Protein AF-A0A6B2LE07-F1 (afdb_monomer)

Sequence (263 aa):
MICSLCSNVLKEPMQTVECGHNFCKECLFPTNSNRPTACPVDLTPFDESKVFPDKRMERQKLNKVVKCPNSPNCTHNGVLSALSEHFKFCLWEVVACPYGCGERFLRREERHIGEGCAKRRVVCQYCSGVFLSAELDGHLKGCPSAPVECPNAGCEHIVRRQDLSHHIKEECAEEVLDCPLARSGCEGSCARGLLSKHFEEKSVFHGKMVQQVLTDLKSQLEELSERMQQQQDGHSKLLSDVQKDCEKKIEDLVSTHSKQLND

Structure (mmCIF, N/CA/C/O backbone):
data_AF-A0A6B2LE07-F1
#
_entry.id   AF-A0A6B2LE07-F1
#
loop_
_atom_site.group_PDB
_atom_site.id
_atom_site.type_symbol
_atom_site.label_atom_id
_atom_site.label_alt_id
_atom_site.label_comp_id
_atom_site.label_asym_id
_atom_site.label_entity_id
_atom_site.label_seq_id
_atom_site.pdbx_PDB_ins_code
_atom_site.Cartn_x
_atom_site.Cartn_y
_atom_site.Cartn_z
_atom_site.occupancy
_atom_site.B_iso_or_equiv
_atom_site.auth_seq_id
_atom_site.auth_comp_id
_atom_site.auth_asym_id
_atom_site.auth_atom_id
_atom_site.pdbx_PDB_model_num
ATOM 1 N N . MET A 1 1 ? 37.939 -7.417 -55.891 1.00 68.50 1 MET A N 1
ATOM 2 C CA . MET A 1 1 ? 37.530 -8.539 -55.010 1.00 68.50 1 MET A CA 1
ATOM 3 C C . MET A 1 1 ? 36.171 -9.077 -55.448 1.00 68.50 1 MET A C 1
ATOM 5 O O . MET A 1 1 ? 35.199 -9.000 -54.702 1.00 68.50 1 MET A O 1
ATOM 9 N N . ILE A 1 2 ? 36.109 -9.577 -56.678 1.00 82.44 2 ILE A N 1
ATOM 10 C CA . ILE A 1 2 ? 34.925 -10.186 -57.288 1.00 82.44 2 ILE A CA 1
ATOM 11 C C . ILE A 1 2 ? 35.372 -11.565 -57.776 1.00 82.44 2 ILE A C 1
ATOM 13 O O . ILE A 1 2 ? 36.525 -11.709 -58.179 1.00 82.44 2 ILE A O 1
ATOM 17 N N . CYS A 1 3 ? 34.509 -12.569 -57.667 1.00 86.88 3 CYS A N 1
ATOM 18 C CA . CYS A 1 3 ? 34.781 -13.911 -58.160 1.00 86.88 3 CYS A CA 1
ATOM 19 C C . CYS A 1 3 ? 34.749 -13.942 -59.687 1.00 86.88 3 CYS A C 1
ATOM 21 O O . CYS A 1 3 ? 33.740 -13.561 -60.274 1.00 86.88 3 CYS A O 1
ATOM 23 N N . SER A 1 4 ? 35.795 -14.480 -60.316 1.00 88.56 4 SER A N 1
ATOM 24 C CA . SER A 1 4 ? 35.866 -14.611 -61.779 1.00 88.56 4 SER A CA 1
ATOM 25 C C . SER A 1 4 ? 34.899 -15.650 -62.374 1.00 88.56 4 SER A C 1
ATOM 27 O O . SER A 1 4 ? 34.829 -15.772 -63.589 1.00 88.56 4 SER A O 1
ATOM 29 N N . LEU A 1 5 ? 34.157 -16.392 -61.538 1.00 88.12 5 LEU A N 1
ATOM 30 C CA . LEU A 1 5 ? 33.111 -17.335 -61.959 1.00 88.12 5 LEU A CA 1
ATOM 31 C C . LEU A 1 5 ? 31.701 -16.778 -61.747 1.00 88.12 5 LEU A C 1
ATOM 33 O O . LEU A 1 5 ? 30.919 -16.697 -62.684 1.00 88.12 5 LEU A O 1
ATOM 37 N N . CYS A 1 6 ? 31.352 -16.416 -60.507 1.00 88.94 6 CYS A N 1
ATOM 38 C CA . CYS A 1 6 ? 29.982 -16.014 -60.172 1.00 88.94 6 CYS A CA 1
ATOM 39 C C . CYS A 1 6 ? 29.755 -14.500 -60.186 1.00 88.94 6 CYS A C 1
ATOM 41 O O . CYS A 1 6 ? 28.648 -14.052 -59.900 1.00 88.94 6 CYS A O 1
ATOM 43 N N . SER A 1 7 ? 30.800 -13.708 -60.443 1.00 85.75 7 SER A N 1
ATOM 44 C CA . SER A 1 7 ? 30.755 -12.240 -60.482 1.00 85.75 7 SER A CA 1
ATOM 45 C C . SER A 1 7 ? 30.248 -11.561 -59.196 1.00 85.75 7 SER A C 1
ATOM 47 O O . SER A 1 7 ? 30.016 -10.354 -59.178 1.00 85.75 7 SER A O 1
ATOM 49 N N . ASN A 1 8 ? 30.147 -12.300 -58.084 1.00 84.50 8 ASN A N 1
ATOM 50 C CA . ASN A 1 8 ? 29.794 -11.782 -56.759 1.00 84.50 8 ASN A CA 1
ATOM 51 C C . ASN A 1 8 ? 31.039 -11.431 -55.927 1.00 84.50 8 ASN A C 1
ATOM 53 O O . ASN A 1 8 ? 32.161 -11.842 -56.235 1.00 84.50 8 ASN A O 1
ATOM 57 N N . VAL A 1 9 ? 30.849 -10.700 -54.820 1.00 81.94 9 VAL A N 1
ATOM 58 C CA . VAL A 1 9 ? 31.911 -10.464 -53.824 1.00 81.94 9 VAL A CA 1
ATOM 59 C C . VAL A 1 9 ? 32.408 -11.803 -53.271 1.00 81.94 9 VAL A C 1
ATOM 61 O O . VAL A 1 9 ? 31.613 -12.624 -52.817 1.00 81.94 9 VAL A O 1
ATOM 64 N N . LEU A 1 10 ? 33.731 -11.991 -53.266 1.00 82.94 10 LEU A N 1
ATOM 65 C CA . LEU A 1 10 ? 34.376 -13.234 -52.835 1.00 82.94 10 LEU A CA 1
ATOM 66 C C . LEU A 1 10 ? 33.953 -13.647 -51.405 1.00 82.94 10 LEU A C 1
ATOM 68 O O . LEU A 1 10 ? 34.090 -12.879 -50.436 1.00 82.94 10 LEU A O 1
ATOM 72 N N . LYS A 1 11 ? 33.459 -14.883 -51.277 1.00 81.81 11 LYS A N 1
ATOM 73 C CA . LYS A 1 11 ? 33.251 -15.610 -50.014 1.00 81.81 11 LYS A CA 1
ATOM 74 C C . LYS A 1 11 ? 34.347 -16.667 -49.904 1.00 81.81 11 LYS A C 1
ATOM 76 O O . LYS A 1 11 ? 34.475 -17.460 -50.830 1.00 81.81 11 LYS A O 1
ATOM 81 N N . GLU A 1 12 ? 35.134 -16.625 -48.826 1.00 81.56 12 GLU A N 1
ATOM 82 C CA . GLU A 1 12 ? 36.351 -17.445 -48.665 1.00 81.56 12 GLU A CA 1
ATOM 83 C C . GLU A 1 12 ? 37.222 -17.402 -49.943 1.00 81.56 12 GLU A C 1
ATOM 85 O O . GLU A 1 12 ? 37.206 -18.349 -50.730 1.00 81.56 12 GLU A O 1
ATOM 90 N N . PRO A 1 13 ? 37.887 -16.263 -50.230 1.00 85.31 13 PRO A N 1
ATOM 91 C CA . PRO A 1 13 ? 38.615 -16.074 -51.484 1.00 85.31 13 PRO A CA 1
ATOM 92 C C . PRO A 1 13 ? 39.718 -17.127 -51.640 1.00 85.31 13 PRO A C 1
ATOM 94 O O . PRO A 1 13 ? 40.559 -17.267 -50.759 1.00 85.31 13 PRO A O 1
ATOM 97 N N . MET A 1 14 ? 39.731 -17.828 -52.769 1.00 86.31 14 MET A N 1
ATOM 98 C CA . MET A 1 14 ? 40.785 -18.753 -53.183 1.00 86.31 14 MET A CA 1
ATOM 99 C C . MET A 1 14 ? 41.547 -18.128 -54.350 1.00 86.31 14 MET A C 1
ATOM 101 O O . MET A 1 14 ? 40.913 -17.618 -55.279 1.00 86.31 14 MET A O 1
ATOM 105 N N . GLN A 1 15 ? 42.878 -18.191 -54.316 1.00 85.50 15 GLN A N 1
ATOM 106 C CA . GLN A 1 15 ? 43.734 -17.711 -55.400 1.00 85.50 15 GLN A CA 1
ATOM 107 C C . GLN A 1 15 ? 44.535 -18.871 -55.996 1.00 85.50 15 GLN A C 1
ATOM 109 O O . GLN A 1 15 ? 45.190 -19.625 -55.278 1.00 85.50 15 GLN A O 1
ATOM 114 N N . THR A 1 16 ? 44.504 -19.006 -57.320 1.00 84.12 16 THR A N 1
ATOM 115 C CA . THR A 1 16 ? 45.395 -19.919 -58.050 1.00 84.12 16 THR A CA 1
ATOM 116 C C . THR A 1 16 ? 46.798 -19.312 -58.127 1.00 84.12 16 THR A C 1
ATOM 118 O O . THR A 1 16 ? 46.934 -18.180 -58.587 1.00 84.12 16 THR A O 1
ATOM 121 N N . VAL A 1 17 ? 47.836 -20.041 -57.708 1.00 79.94 17 VAL A N 1
ATOM 122 C CA . VAL A 1 17 ? 49.212 -19.507 -57.591 1.00 79.94 17 VAL A CA 1
ATOM 123 C C . VAL A 1 17 ? 49.813 -19.112 -58.942 1.00 79.94 17 VAL A C 1
ATOM 125 O O . VAL A 1 17 ? 50.418 -18.051 -59.045 1.00 79.94 17 VAL A O 1
ATOM 128 N N . GLU A 1 18 ? 49.608 -19.935 -59.973 1.00 81.94 18 GLU A N 1
ATOM 129 C CA . GLU A 1 18 ? 50.259 -19.761 -61.280 1.00 81.94 18 GLU A CA 1
ATOM 130 C C . GLU A 1 18 ? 49.663 -18.605 -62.100 1.00 81.94 18 GLU A C 1
ATOM 132 O O . GLU A 1 18 ? 50.400 -17.803 -62.665 1.00 81.94 18 GLU A O 1
ATOM 137 N N . CYS A 1 19 ? 48.330 -18.476 -62.147 1.00 85.75 19 CYS A N 1
ATOM 138 C CA . CYS A 1 19 ? 47.657 -17.450 -62.959 1.00 85.75 19 CYS A CA 1
ATOM 139 C C . CYS A 1 19 ? 46.991 -16.317 -62.156 1.00 85.75 19 CYS A C 1
ATOM 141 O O . CYS A 1 19 ? 46.494 -15.352 -62.731 1.00 85.75 19 CYS A O 1
ATOM 143 N N . GLY A 1 20 ? 46.976 -16.390 -60.822 1.00 82.25 20 GLY A N 1
ATOM 144 C CA . GLY A 1 20 ? 46.541 -15.293 -59.947 1.00 82.25 20 GLY A CA 1
ATOM 145 C C . GLY A 1 20 ? 45.036 -14.970 -59.931 1.00 82.25 20 GLY A C 1
ATOM 146 O O . GLY A 1 20 ? 44.639 -14.021 -59.242 1.00 82.25 20 GLY A O 1
ATOM 147 N N . HIS A 1 21 ? 44.195 -15.733 -60.640 1.00 87.75 21 HIS A N 1
ATOM 148 C CA . HIS A 1 21 ? 42.738 -15.571 -60.660 1.00 87.75 21 HIS A CA 1
ATOM 149 C C . HIS A 1 21 ? 42.083 -15.909 -59.308 1.00 87.75 21 HIS A C 1
ATOM 151 O O . HIS A 1 21 ? 42.563 -16.760 -58.559 1.00 87.75 21 HIS A O 1
ATOM 157 N N . ASN A 1 22 ? 40.976 -15.220 -58.989 1.00 86.44 22 ASN A N 1
ATOM 158 C CA . ASN A 1 22 ? 40.332 -15.273 -57.672 1.00 86.44 22 ASN A CA 1
ATOM 159 C C . ASN A 1 22 ? 38.906 -15.819 -57.748 1.00 86.44 22 ASN A C 1
ATOM 161 O O . ASN A 1 22 ? 38.064 -15.321 -58.503 1.00 86.44 22 ASN A O 1
ATOM 165 N N . PHE A 1 23 ? 38.603 -16.785 -56.887 1.00 88.44 23 PHE A N 1
ATOM 166 C CA . PHE A 1 23 ? 37.318 -17.476 -56.859 1.00 88.44 23 PHE A CA 1
ATOM 167 C C . PHE A 1 23 ? 36.766 -17.571 -55.437 1.00 88.44 23 PHE A C 1
ATOM 169 O O . PHE A 1 23 ? 37.520 -17.528 -54.469 1.00 88.44 23 PHE A O 1
ATOM 176 N N . CYS A 1 24 ? 35.446 -17.696 -55.279 1.00 88.75 24 CYS A N 1
ATOM 177 C CA . CYS A 1 24 ? 34.904 -18.163 -54.003 1.00 88.75 24 CYS A CA 1
ATOM 178 C C . CYS A 1 24 ? 35.298 -19.631 -53.816 1.00 88.75 24 CYS A C 1
ATOM 180 O O . CYS A 1 24 ? 35.291 -20.383 -54.793 1.00 88.75 24 CYS A O 1
ATOM 182 N N . LYS A 1 25 ? 35.553 -20.061 -52.580 1.00 88.00 25 LYS A N 1
ATOM 183 C CA . LYS A 1 25 ? 35.826 -21.471 -52.268 1.00 88.00 25 LYS A CA 1
ATOM 184 C C . LYS A 1 25 ? 34.777 -22.418 -52.844 1.00 88.00 25 LYS A C 1
ATOM 186 O O . LYS A 1 25 ? 35.142 -23.370 -53.516 1.00 88.00 25 LYS A O 1
ATOM 191 N N . GLU A 1 26 ? 33.494 -22.106 -52.681 1.00 88.31 26 GLU A N 1
ATOM 192 C CA . GLU A 1 26 ? 32.397 -22.915 -53.238 1.00 88.31 26 GLU A CA 1
ATOM 193 C C . GLU A 1 26 ? 32.310 -22.867 -54.771 1.00 88.31 26 GLU A C 1
ATOM 195 O O . GLU A 1 26 ? 31.780 -23.789 -55.381 1.00 88.31 26 GLU A O 1
ATOM 200 N N . CYS A 1 27 ? 32.827 -21.813 -55.412 1.00 87.25 27 CYS A N 1
ATOM 201 C CA . CYS A 1 27 ? 32.848 -21.723 -56.873 1.00 87.25 27 CYS A CA 1
ATOM 202 C C . CYS A 1 27 ? 33.989 -22.543 -57.482 1.00 87.25 27 CYS A C 1
ATOM 204 O O . CYS A 1 27 ? 33.821 -23.082 -58.569 1.00 87.25 27 CYS A O 1
ATOM 206 N N . LEU A 1 28 ? 35.141 -22.622 -56.807 1.00 87.19 28 LEU A N 1
ATOM 207 C CA . LEU A 1 28 ? 36.293 -23.389 -57.286 1.00 87.19 28 LEU A CA 1
ATOM 208 C C . LEU A 1 28 ? 36.257 -24.852 -56.820 1.00 87.19 28 LEU A C 1
ATOM 210 O O . LEU A 1 28 ? 36.671 -25.734 -57.559 1.00 87.19 28 LEU A O 1
ATOM 214 N N . PHE A 1 29 ? 35.720 -25.110 -55.626 1.00 86.69 29 PHE A N 1
ATOM 215 C CA . PHE A 1 29 ? 35.628 -26.431 -55.003 1.00 86.69 29 PHE A CA 1
ATOM 216 C C . PHE A 1 29 ? 34.192 -26.725 -54.533 1.00 86.69 29 PHE A C 1
ATOM 218 O O . PHE A 1 29 ? 33.929 -26.788 -53.327 1.00 86.69 29 PHE A O 1
ATOM 225 N N . PRO A 1 30 ? 33.236 -26.888 -55.466 1.00 82.50 30 PRO A N 1
ATOM 226 C CA . PRO A 1 30 ? 31.867 -27.260 -55.125 1.00 82.50 30 PRO A CA 1
ATOM 227 C C . PRO A 1 30 ? 31.818 -28.665 -54.505 1.00 82.50 30 PRO A C 1
ATOM 229 O O . PRO A 1 30 ? 32.546 -29.572 -54.906 1.00 82.50 30 PRO A O 1
ATOM 232 N N . THR A 1 31 ? 30.930 -28.872 -53.533 1.00 81.00 31 THR A N 1
ATOM 233 C CA . THR A 1 31 ? 30.767 -30.166 -52.845 1.00 81.00 31 THR A CA 1
ATOM 234 C C . THR A 1 31 ? 30.057 -31.226 -53.690 1.00 81.00 31 THR A C 1
ATOM 236 O O . THR A 1 31 ? 30.302 -32.410 -53.492 1.00 81.00 31 THR A O 1
ATOM 239 N N . ASN A 1 32 ? 29.222 -30.810 -54.648 1.00 75.50 32 ASN A N 1
ATOM 240 C CA . ASN A 1 32 ? 28.322 -31.680 -55.419 1.00 75.50 32 ASN A CA 1
ATOM 241 C C . ASN A 1 32 ? 28.608 -31.666 -56.935 1.00 75.50 32 ASN A C 1
ATOM 243 O O . ASN A 1 32 ? 27.698 -31.837 -57.746 1.00 75.50 32 ASN A O 1
ATOM 247 N N . SER A 1 33 ? 29.840 -31.381 -57.363 1.00 74.06 33 SER A N 1
ATOM 248 C CA . SER A 1 33 ? 30.207 -31.327 -58.789 1.00 74.06 33 SER A CA 1
ATOM 249 C C . SER A 1 33 ? 31.670 -31.708 -59.008 1.00 74.06 33 SER A C 1
ATOM 251 O O . SER A 1 33 ? 32.456 -31.736 -58.060 1.00 74.06 33 SER A O 1
ATOM 253 N N . ASN A 1 34 ? 32.041 -31.998 -60.259 1.00 76.69 34 ASN A N 1
ATOM 254 C CA . ASN A 1 34 ? 33.435 -32.268 -60.611 1.00 76.69 34 ASN A CA 1
ATOM 255 C C . ASN A 1 34 ? 34.312 -31.052 -60.298 1.00 76.69 34 ASN A C 1
ATOM 257 O O . ASN A 1 34 ? 33.996 -29.927 -60.691 1.00 76.69 34 ASN A O 1
ATOM 261 N N . ARG A 1 35 ? 35.424 -31.300 -59.601 1.00 79.00 35 ARG A N 1
ATOM 262 C CA . ARG A 1 35 ? 36.404 -30.268 -59.261 1.00 79.00 35 ARG A CA 1
ATOM 263 C C . ARG A 1 35 ? 37.252 -29.940 -60.494 1.00 79.00 35 ARG A C 1
ATOM 265 O O . ARG A 1 35 ? 37.745 -30.866 -61.140 1.00 79.00 35 ARG A O 1
ATOM 272 N N . PRO A 1 36 ? 37.426 -28.657 -60.841 1.00 79.69 36 PRO A N 1
ATOM 273 C CA . PRO A 1 36 ? 38.310 -28.260 -61.925 1.00 79.69 36 PRO A CA 1
ATOM 274 C C . PRO A 1 36 ? 39.774 -28.538 -61.553 1.00 79.69 36 PRO A C 1
ATOM 276 O O . PRO A 1 36 ? 40.216 -28.193 -60.463 1.00 79.69 36 PRO A O 1
ATOM 279 N N . THR A 1 37 ? 40.534 -29.131 -62.477 1.00 82.75 37 THR A N 1
ATOM 280 C CA . THR A 1 37 ? 41.998 -29.334 -62.374 1.00 82.75 37 THR A CA 1
ATOM 281 C C . THR A 1 37 ? 42.796 -28.246 -63.104 1.00 82.75 37 THR A C 1
ATOM 283 O O . THR A 1 37 ? 44.021 -28.305 -63.207 1.00 82.75 37 THR A O 1
ATOM 286 N N . ALA A 1 38 ? 42.094 -27.268 -63.673 1.00 86.62 38 ALA A N 1
ATOM 287 C CA . ALA A 1 38 ? 42.644 -26.131 -64.388 1.00 86.62 38 ALA A CA 1
ATOM 288 C C . ALA A 1 38 ? 41.767 -24.902 -64.145 1.00 86.62 38 ALA A C 1
ATOM 290 O O . ALA A 1 38 ? 40.568 -25.020 -63.883 1.00 86.62 38 ALA A O 1
ATOM 291 N N . CYS A 1 39 ? 42.367 -23.717 -64.201 1.00 87.38 39 CYS A N 1
ATOM 292 C CA . CYS A 1 39 ? 41.696 -22.452 -63.957 1.00 87.38 39 CYS A CA 1
ATOM 293 C C . CYS A 1 39 ? 40.514 -22.285 -64.930 1.00 87.38 39 CYS A C 1
ATOM 295 O O . CYS A 1 39 ? 40.718 -22.308 -66.142 1.00 87.38 39 CYS A O 1
ATOM 297 N N . PRO A 1 40 ? 39.283 -22.060 -64.442 1.00 87.50 40 PRO A N 1
ATOM 298 C CA . PRO A 1 40 ? 38.111 -21.928 -65.313 1.00 87.50 40 PRO A CA 1
ATOM 299 C C . PRO A 1 40 ? 38.115 -20.712 -66.254 1.00 87.50 40 PRO A C 1
ATOM 301 O O . PRO A 1 40 ? 37.229 -20.600 -67.095 1.00 87.50 40 PRO A O 1
ATOM 304 N N . VAL A 1 41 ? 39.064 -19.784 -66.089 1.00 88.00 41 VAL A N 1
ATOM 305 C CA . VAL A 1 41 ? 39.154 -18.542 -66.876 1.00 88.00 41 VAL A CA 1
ATOM 306 C C . VAL A 1 41 ? 40.126 -18.680 -68.045 1.00 88.00 41 VAL A C 1
ATOM 308 O O . VAL A 1 41 ? 39.814 -18.252 -69.151 1.00 88.00 41 VAL A O 1
ATOM 311 N N . ASP A 1 42 ? 41.301 -19.263 -67.805 1.00 89.94 42 ASP A N 1
ATOM 312 C CA . ASP A 1 42 ? 42.413 -19.304 -68.767 1.00 89.94 42 ASP A CA 1
ATOM 313 C C . ASP A 1 42 ? 42.947 -20.722 -69.027 1.00 89.94 42 ASP A C 1
ATOM 315 O O . ASP A 1 42 ? 43.891 -20.896 -69.792 1.00 89.94 42 ASP A O 1
ATOM 319 N N . LEU A 1 43 ? 42.329 -21.736 -68.410 1.00 85.81 43 LEU A N 1
ATOM 320 C CA . LEU A 1 43 ? 42.675 -23.153 -68.523 1.00 85.81 43 LEU A CA 1
ATOM 321 C C . LEU A 1 43 ? 44.087 -23.506 -68.029 1.00 85.81 43 LEU A C 1
ATOM 323 O O . LEU A 1 43 ? 44.565 -24.608 -68.296 1.00 85.81 43 LEU A O 1
ATOM 327 N N . THR A 1 44 ? 44.738 -22.627 -67.257 1.00 88.50 44 THR A N 1
ATOM 328 C CA . THR A 1 44 ? 46.035 -22.918 -66.627 1.00 88.50 44 THR A CA 1
ATOM 329 C C . THR A 1 44 ? 45.883 -24.086 -65.645 1.00 88.50 44 THR A C 1
ATOM 331 O O . THR A 1 44 ? 45.107 -23.957 -64.691 1.00 88.50 44 THR A O 1
ATOM 334 N N . PRO A 1 45 ? 46.584 -25.222 -65.828 1.00 86.06 45 PRO A N 1
ATOM 335 C CA . PRO A 1 45 ? 46.520 -26.349 -64.900 1.00 86.06 45 PRO A CA 1
ATOM 336 C C . PRO A 1 45 ? 46.962 -25.937 -63.497 1.00 86.06 45 PRO A C 1
ATOM 338 O O . PRO A 1 45 ? 47.928 -25.191 -63.343 1.00 86.06 45 PRO A O 1
ATOM 341 N N . PHE A 1 46 ? 46.286 -26.438 -62.466 1.00 83.00 46 PHE A N 1
ATOM 342 C CA . PHE A 1 46 ? 46.698 -26.205 -61.086 1.00 83.00 46 PHE A CA 1
ATOM 343 C C . PHE A 1 46 ? 46.546 -27.464 -60.236 1.00 83.00 46 PHE A C 1
ATOM 345 O O . PHE A 1 46 ? 45.698 -28.319 -60.482 1.00 83.00 46 PHE A O 1
ATOM 352 N N . ASP A 1 47 ? 47.375 -27.552 -59.202 1.00 82.31 47 ASP A N 1
ATOM 353 C CA . ASP A 1 47 ? 47.283 -28.575 -58.166 1.00 82.31 47 ASP A CA 1
ATOM 354 C C . ASP A 1 47 ? 46.403 -28.047 -57.028 1.00 82.31 47 ASP A C 1
ATOM 356 O O . ASP A 1 47 ? 46.723 -27.022 -56.421 1.00 82.31 47 ASP A O 1
ATOM 360 N N . GLU A 1 48 ? 45.295 -28.733 -56.743 1.00 79.81 48 GLU A N 1
ATOM 361 C CA . GLU A 1 48 ? 44.359 -28.373 -55.670 1.00 79.81 48 GLU A CA 1
ATOM 362 C C . GLU A 1 48 ? 45.065 -28.225 -54.314 1.00 79.81 48 GLU A C 1
ATOM 364 O O . GLU A 1 48 ? 44.738 -27.314 -53.554 1.00 79.81 48 GLU A O 1
ATOM 369 N N . SER A 1 49 ? 46.094 -29.035 -54.037 1.00 78.00 49 SER A N 1
ATOM 370 C CA . SER A 1 49 ? 46.860 -28.954 -52.785 1.00 78.00 49 SER A CA 1
ATOM 371 C C . SER A 1 49 ? 47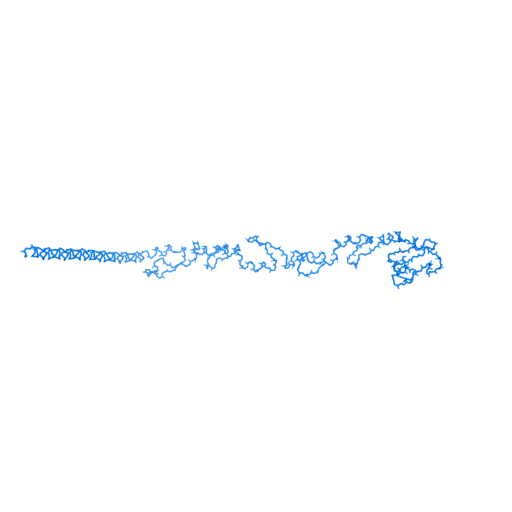.651 -27.647 -52.634 1.00 78.00 49 SER A C 1
A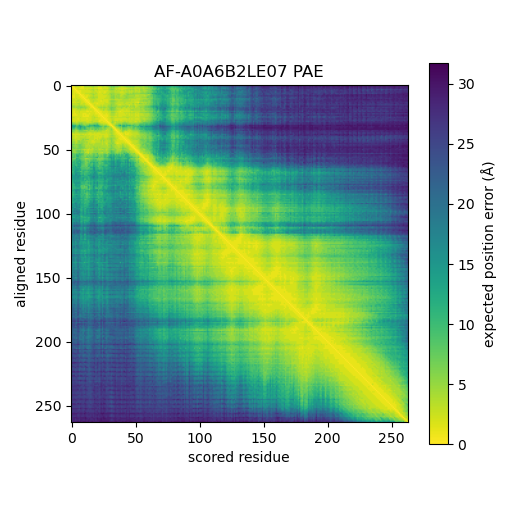TOM 373 O O . SER A 1 49 ? 48.033 -27.270 -51.524 1.00 78.00 49 SER A O 1
ATOM 375 N N . LYS A 1 50 ? 47.866 -26.928 -53.741 1.00 75.06 50 LYS A N 1
ATOM 376 C CA . LYS A 1 50 ? 48.575 -25.645 -53.800 1.00 75.06 50 LYS A CA 1
ATOM 377 C C . LYS A 1 50 ? 47.634 -24.444 -53.909 1.00 75.06 50 LYS A C 1
ATOM 379 O O . LYS A 1 50 ? 48.116 -23.314 -53.945 1.00 75.06 50 LYS A O 1
ATOM 384 N N . VAL A 1 51 ? 46.315 -24.653 -53.930 1.00 80.06 51 VAL A N 1
ATOM 385 C CA . VAL A 1 51 ? 45.322 -23.571 -53.901 1.00 80.06 51 VAL A CA 1
ATOM 386 C C . VAL A 1 51 ? 44.904 -23.319 -52.457 1.00 80.06 51 VAL A C 1
ATOM 388 O O . VAL A 1 51 ? 44.195 -24.109 -51.839 1.00 80.06 51 VAL A O 1
ATOM 391 N N . PHE A 1 52 ? 45.333 -22.189 -51.906 1.00 76.31 52 PHE A N 1
ATOM 392 C CA . PHE A 1 52 ? 45.068 -21.824 -50.517 1.00 76.31 52 PHE A CA 1
ATOM 393 C C . PHE A 1 52 ? 44.111 -20.628 -50.412 1.00 76.31 52 PHE A C 1
ATOM 395 O O . PHE A 1 52 ? 44.032 -19.811 -51.337 1.00 76.31 52 PHE A O 1
ATOM 402 N N . PRO A 1 53 ? 43.393 -20.491 -49.277 1.00 78.25 53 PRO A N 1
ATOM 403 C CA . PRO A 1 53 ? 42.647 -19.279 -48.979 1.00 78.25 53 PRO A CA 1
ATOM 404 C C . PRO A 1 53 ? 43.570 -18.065 -49.043 1.00 78.25 53 PRO A C 1
ATOM 406 O O . PRO A 1 53 ? 44.607 -18.017 -48.371 1.00 78.25 53 PRO A O 1
ATOM 409 N N . ASP A 1 54 ? 43.187 -17.072 -49.836 1.00 77.50 54 ASP A N 1
ATOM 410 C CA . ASP A 1 54 ? 43.929 -15.832 -49.974 1.00 77.50 54 ASP A CA 1
ATOM 411 C C . ASP A 1 54 ? 43.724 -14.979 -48.715 1.00 77.50 54 ASP A C 1
ATOM 413 O O . ASP A 1 54 ? 42.872 -14.085 -48.635 1.00 77.50 54 ASP A O 1
ATOM 417 N N . LYS A 1 55 ? 44.556 -15.257 -47.705 1.00 70.31 55 LYS A N 1
ATOM 418 C CA . LYS A 1 55 ? 44.600 -14.517 -46.438 1.00 70.31 55 LYS A CA 1
ATOM 419 C C . LYS A 1 55 ? 44.894 -13.029 -46.649 1.00 70.31 55 LYS A C 1
ATOM 421 O O . LYS A 1 55 ? 44.547 -12.217 -45.791 1.00 70.31 55 LYS A O 1
ATOM 426 N N . ARG A 1 56 ? 45.532 -12.633 -47.760 1.00 73.06 56 ARG A N 1
ATOM 427 C CA . ARG A 1 56 ? 45.765 -11.222 -48.098 1.00 73.06 56 ARG A CA 1
ATOM 428 C C . ARG A 1 56 ? 44.461 -10.571 -48.553 1.00 73.06 56 ARG A C 1
ATOM 430 O O . ARG A 1 56 ? 44.138 -9.503 -48.034 1.00 73.06 56 ARG A O 1
ATOM 437 N N . MET A 1 57 ? 43.688 -11.201 -49.437 1.00 69.50 57 MET A N 1
ATOM 438 C CA . MET A 1 57 ? 42.357 -10.707 -49.819 1.00 69.50 57 MET A CA 1
ATOM 439 C C . MET A 1 57 ? 41.358 -10.742 -48.663 1.00 69.50 57 MET A C 1
ATOM 441 O O . MET A 1 57 ? 40.566 -9.813 -48.505 1.00 69.50 57 MET A O 1
ATOM 445 N N . GLU A 1 58 ? 41.427 -11.751 -47.799 1.00 70.19 58 GLU A N 1
ATOM 446 C CA . GLU A 1 58 ? 40.615 -11.818 -46.585 1.00 70.19 58 GLU A CA 1
ATOM 447 C C . GLU A 1 58 ? 40.922 -10.651 -45.628 1.00 70.19 58 GLU A C 1
ATOM 449 O O . GLU A 1 58 ? 40.012 -9.932 -45.207 1.00 70.19 58 GLU A O 1
ATOM 454 N N . ARG A 1 59 ? 42.208 -10.363 -45.374 1.00 68.38 59 ARG A N 1
ATOM 455 C CA . ARG A 1 59 ? 42.633 -9.175 -44.607 1.00 68.38 59 ARG A CA 1
ATOM 456 C C . ARG A 1 59 ? 42.208 -7.869 -45.279 1.00 68.38 59 ARG A C 1
ATOM 458 O O . ARG A 1 59 ? 41.745 -6.956 -44.601 1.00 68.38 59 ARG A O 1
ATOM 465 N N . GLN A 1 60 ? 42.323 -7.768 -46.604 1.00 71.88 60 GLN A N 1
ATOM 466 C CA . GLN A 1 60 ? 41.882 -6.584 -47.349 1.00 71.88 60 GLN A CA 1
ATOM 467 C C . GLN A 1 60 ? 40.370 -6.364 -47.253 1.00 71.88 60 GLN A C 1
ATOM 469 O O . GLN A 1 60 ? 39.937 -5.217 -47.189 1.00 71.88 60 GLN A O 1
ATOM 474 N N . LYS A 1 61 ? 39.561 -7.431 -47.211 1.00 71.69 61 LYS A N 1
ATOM 475 C CA . LYS A 1 61 ? 38.108 -7.353 -46.989 1.00 71.69 61 LYS A CA 1
ATOM 476 C C . LYS A 1 61 ? 37.780 -6.783 -45.613 1.00 71.69 61 LYS A C 1
ATOM 478 O O . LYS A 1 61 ? 36.935 -5.898 -45.514 1.00 71.69 61 LYS A O 1
ATOM 483 N N . LEU A 1 62 ? 38.465 -7.269 -44.582 1.00 73.81 62 LEU A N 1
ATOM 484 C CA . LEU A 1 62 ? 38.258 -6.864 -43.192 1.00 73.81 62 LEU A CA 1
ATOM 485 C C . LEU A 1 62 ? 38.745 -5.434 -42.899 1.00 73.81 62 LEU A C 1
ATOM 487 O O . LEU A 1 62 ? 38.130 -4.742 -42.093 1.00 73.81 62 LEU A O 1
ATOM 491 N N . ASN A 1 63 ? 39.778 -4.964 -43.603 1.00 80.94 63 ASN A N 1
ATOM 492 C CA . ASN A 1 63 ? 40.308 -3.600 -43.485 1.00 80.94 63 ASN A CA 1
ATOM 493 C C . ASN A 1 63 ? 39.552 -2.556 -44.326 1.00 80.94 63 ASN A C 1
ATOM 495 O O . ASN A 1 63 ? 39.952 -1.391 -44.361 1.00 80.94 63 ASN A O 1
ATOM 499 N N . LYS A 1 64 ? 38.468 -2.931 -45.020 1.00 83.56 64 LYS A N 1
ATOM 500 C CA . LYS A 1 64 ? 37.639 -1.949 -45.729 1.00 83.56 64 LYS A CA 1
ATOM 501 C C . LYS A 1 64 ? 36.896 -1.065 -44.737 1.00 83.56 64 LYS A C 1
ATOM 503 O O . LYS A 1 64 ? 36.194 -1.579 -43.870 1.00 83.56 64 LYS A O 1
ATOM 508 N N . VAL A 1 65 ? 36.997 0.249 -44.923 1.00 87.81 65 VAL A N 1
ATOM 509 C CA . VAL A 1 65 ? 36.167 1.222 -44.208 1.00 87.81 65 VAL A CA 1
ATOM 510 C C . VAL A 1 65 ? 34.744 1.159 -44.759 1.00 87.81 65 VAL A C 1
ATOM 512 O O . VAL A 1 65 ? 34.529 1.298 -45.963 1.00 87.81 65 VAL A O 1
ATOM 515 N N . VAL A 1 66 ? 33.779 0.928 -43.877 1.00 90.44 66 VAL A N 1
ATOM 516 C CA . VAL A 1 66 ? 32.351 0.834 -44.182 1.00 90.44 66 VAL A CA 1
ATOM 517 C C . VAL A 1 66 ? 31.556 1.780 -43.280 1.00 90.44 66 VAL A C 1
ATOM 519 O O . VAL A 1 66 ? 31.987 2.120 -42.176 1.00 90.44 66 VAL A O 1
ATOM 522 N N . LYS A 1 67 ? 30.384 2.205 -43.763 1.00 91.94 67 LYS A N 1
ATOM 523 C CA . LYS A 1 67 ? 29.389 2.941 -42.971 1.00 91.94 67 LYS A CA 1
ATOM 524 C C . LYS A 1 67 ? 28.624 1.980 -42.066 1.00 91.94 67 LYS A C 1
ATOM 526 O O . LYS A 1 67 ? 28.377 0.837 -42.450 1.00 91.94 67 LYS A O 1
ATOM 531 N N . CYS A 1 68 ? 28.205 2.462 -40.899 1.00 92.88 68 CYS A N 1
ATOM 532 C CA . CYS A 1 68 ? 27.264 1.735 -40.053 1.00 92.88 68 CYS A CA 1
ATOM 533 C C . CYS A 1 68 ? 25.949 1.442 -40.815 1.00 92.88 68 CYS A C 1
ATOM 535 O O . CYS A 1 68 ? 25.426 2.349 -41.464 1.00 92.88 68 CYS A O 1
ATOM 537 N N . PRO A 1 69 ? 25.371 0.228 -40.725 1.00 91.62 69 PRO A N 1
ATOM 538 C CA . PRO A 1 69 ? 24.073 -0.086 -41.334 1.00 91.62 69 PRO A CA 1
ATOM 539 C C . PRO A 1 69 ? 22.909 0.775 -40.835 1.00 91.62 69 PRO A C 1
ATOM 541 O O . PRO A 1 69 ? 21.943 0.958 -41.564 1.00 91.62 69 PRO A O 1
ATOM 544 N N . ASN A 1 70 ? 23.034 1.373 -39.646 1.00 92.19 70 ASN A N 1
ATOM 545 C CA . ASN A 1 70 ? 22.060 2.324 -39.100 1.00 92.19 70 ASN A CA 1
ATOM 546 C C . ASN A 1 70 ? 22.229 3.757 -39.667 1.00 92.19 70 ASN A C 1
ATOM 548 O O . ASN A 1 70 ? 21.679 4.716 -39.124 1.00 92.19 70 ASN A O 1
ATOM 552 N N . SER A 1 71 ? 23.026 3.944 -40.725 1.00 90.69 71 SER A N 1
ATOM 553 C CA . SER A 1 71 ? 23.136 5.204 -41.479 1.00 90.69 71 SER A CA 1
ATOM 554 C C . SER A 1 71 ? 21.816 5.509 -42.218 1.00 90.69 71 SER A C 1
ATOM 556 O O . SER A 1 71 ? 21.170 4.573 -42.684 1.00 90.69 71 SER A O 1
ATOM 558 N N . PRO A 1 72 ? 21.377 6.781 -42.349 1.00 88.19 72 PRO A N 1
ATOM 559 C CA . PRO A 1 72 ? 22.089 8.028 -42.041 1.00 88.19 72 PRO A CA 1
ATOM 560 C C . PRO A 1 72 ? 22.107 8.419 -40.560 1.00 88.19 72 PRO A C 1
ATOM 562 O O . PRO A 1 72 ? 22.888 9.290 -40.186 1.00 88.19 72 PRO A O 1
ATOM 565 N N . ASN A 1 73 ? 21.297 7.779 -39.716 1.00 92.19 73 ASN A N 1
ATOM 566 C CA . ASN A 1 73 ? 21.153 8.175 -38.316 1.00 92.19 73 ASN A CA 1
ATOM 567 C C . ASN A 1 73 ? 22.456 7.967 -37.528 1.00 92.19 73 ASN A C 1
ATOM 569 O O . ASN A 1 73 ? 22.893 8.845 -36.786 1.00 92.19 73 ASN A O 1
ATOM 573 N N . CYS A 1 74 ? 23.136 6.838 -37.751 1.00 93.00 74 CYS A N 1
ATOM 574 C CA . CYS A 1 74 ? 24.499 6.630 -37.279 1.00 93.00 74 CYS A CA 1
ATOM 575 C C . CYS A 1 74 ? 25.525 7.110 -38.317 1.00 93.00 74 CYS A C 1
ATOM 577 O O . CYS A 1 74 ? 25.603 6.583 -39.428 1.00 93.00 74 CYS A O 1
ATOM 579 N N . THR A 1 75 ? 26.365 8.068 -37.926 1.00 93.88 75 THR A N 1
ATOM 580 C CA . THR A 1 75 ? 27.438 8.629 -38.765 1.00 93.88 75 THR A CA 1
ATOM 581 C C . THR A 1 75 ? 28.776 7.897 -38.617 1.00 93.88 75 THR A C 1
ATOM 583 O O . THR A 1 75 ? 29.775 8.324 -39.196 1.00 93.88 75 THR A O 1
ATOM 586 N N . HIS A 1 76 ? 28.824 6.796 -37.858 1.00 92.62 76 HIS A N 1
ATOM 587 C CA . HIS A 1 76 ? 30.053 6.036 -37.649 1.00 92.62 76 HIS A CA 1
ATOM 588 C C . HIS A 1 76 ? 30.549 5.393 -38.952 1.00 92.62 76 HIS A C 1
ATOM 590 O O . HIS A 1 76 ? 29.790 4.754 -39.688 1.00 92.62 76 HIS A O 1
ATOM 596 N N . ASN A 1 77 ? 31.851 5.539 -39.193 1.00 92.19 77 ASN A N 1
ATOM 597 C CA . ASN A 1 77 ? 32.594 4.890 -40.263 1.00 92.19 77 ASN A CA 1
ATOM 598 C C . ASN A 1 77 ? 33.791 4.185 -39.628 1.00 92.19 77 ASN A C 1
ATOM 600 O O . ASN A 1 77 ? 34.498 4.788 -38.821 1.00 92.19 77 ASN A O 1
ATOM 604 N N . GLY A 1 78 ? 34.034 2.934 -39.996 1.00 89.12 78 GLY A N 1
ATOM 605 C CA . GLY A 1 78 ? 35.111 2.142 -39.409 1.00 89.12 78 GLY A CA 1
ATOM 606 C C . GLY A 1 78 ? 35.468 0.947 -40.276 1.00 89.12 78 GLY A C 1
ATOM 607 O O . GLY A 1 78 ? 34.777 0.650 -41.250 1.00 89.12 78 GLY A O 1
ATOM 608 N N . VAL A 1 79 ? 36.565 0.267 -39.948 1.00 88.81 79 VAL A N 1
ATOM 609 C CA . VAL A 1 79 ? 36.942 -0.971 -40.643 1.00 88.81 79 VAL A CA 1
ATOM 610 C C . VAL A 1 79 ? 35.914 -2.068 -40.367 1.00 88.81 79 VAL A C 1
ATOM 612 O O . VAL A 1 79 ? 35.409 -2.184 -39.250 1.00 88.81 79 VAL A O 1
ATOM 615 N N . LEU A 1 80 ? 35.606 -2.885 -41.376 1.00 85.75 80 LEU A N 1
ATOM 616 C CA . LEU A 1 80 ? 34.602 -3.947 -41.283 1.00 85.75 80 LEU A CA 1
ATOM 617 C C . LEU A 1 80 ? 34.859 -4.900 -40.102 1.00 85.75 80 LEU A C 1
ATOM 619 O O . LEU A 1 80 ? 33.909 -5.332 -39.454 1.00 85.75 80 LEU A O 1
ATOM 623 N N . SER A 1 81 ? 36.126 -5.182 -39.780 1.00 83.56 81 SER A N 1
ATOM 624 C CA . SER A 1 81 ? 36.515 -5.997 -38.619 1.00 83.56 81 SER A CA 1
ATOM 625 C C . SER A 1 81 ? 36.126 -5.406 -37.259 1.00 83.56 81 SER A C 1
ATOM 627 O O . SER A 1 81 ? 35.928 -6.167 -36.319 1.00 83.56 81 SER A O 1
ATOM 629 N N . ALA A 1 82 ? 36.005 -4.081 -37.143 1.00 88.38 82 ALA A N 1
ATOM 630 C CA . ALA A 1 82 ? 35.678 -3.381 -35.897 1.00 88.38 82 ALA A CA 1
ATOM 631 C C . ALA A 1 82 ? 34.188 -3.014 -35.779 1.00 88.38 82 ALA A C 1
ATOM 633 O O . ALA A 1 82 ? 33.742 -2.533 -34.737 1.00 88.38 82 ALA A O 1
ATOM 634 N N . LEU A 1 83 ? 33.396 -3.245 -36.831 1.00 88.44 83 LEU A N 1
ATOM 635 C CA . LEU A 1 83 ? 31.982 -2.871 -36.859 1.00 88.44 83 LEU A CA 1
ATOM 636 C C . LEU A 1 83 ? 31.146 -3.649 -35.825 1.00 88.44 83 LEU A C 1
ATOM 638 O O . LEU A 1 83 ? 30.203 -3.104 -35.255 1.00 88.44 83 LEU A O 1
ATOM 642 N N . SER A 1 84 ? 31.515 -4.901 -35.539 1.00 88.44 84 SER A N 1
ATOM 643 C CA . SER A 1 84 ? 30.884 -5.716 -34.491 1.00 88.44 84 SER A CA 1
ATOM 644 C C . SER A 1 84 ? 31.022 -5.091 -33.099 1.00 88.44 84 SER A C 1
ATOM 646 O O . SER A 1 84 ? 30.068 -5.113 -32.323 1.00 88.44 84 SER A O 1
ATOM 648 N N . GLU A 1 85 ? 32.175 -4.491 -32.795 1.00 92.25 85 GLU A N 1
ATOM 649 C CA . GLU A 1 85 ? 32.410 -3.796 -31.528 1.00 92.25 85 GLU A CA 1
ATOM 650 C C . GLU A 1 85 ? 31.577 -2.515 -31.445 1.00 92.25 85 GLU A C 1
ATOM 652 O O . GLU A 1 85 ? 30.951 -2.243 -30.423 1.00 92.25 85 GLU A O 1
ATOM 657 N N . HIS A 1 86 ? 31.481 -1.771 -32.551 1.00 92.81 86 HIS A N 1
ATOM 658 C CA . HIS A 1 86 ? 30.619 -0.595 -32.634 1.00 92.81 86 HIS A CA 1
ATOM 659 C C . HIS A 1 86 ? 29.150 -0.919 -32.305 1.00 92.81 86 HIS A C 1
ATOM 661 O O . HIS A 1 86 ? 28.526 -0.176 -31.547 1.00 92.81 86 HIS A O 1
ATOM 667 N N . PHE A 1 87 ? 28.587 -2.026 -32.809 1.00 90.88 87 PHE A N 1
ATOM 668 C CA . PHE A 1 87 ? 27.183 -2.392 -32.553 1.00 90.88 87 PHE A CA 1
ATOM 669 C C . PHE A 1 87 ? 26.839 -2.574 -31.070 1.00 90.88 87 PHE A C 1
ATOM 671 O O . PHE A 1 87 ? 25.707 -2.296 -30.664 1.00 90.88 87 PHE A O 1
ATOM 678 N N . LYS A 1 88 ? 27.810 -2.963 -30.234 1.00 90.75 88 LYS A N 1
ATOM 679 C CA . LYS A 1 88 ? 27.603 -3.088 -28.781 1.00 90.75 88 LYS A CA 1
ATOM 680 C C . LYS A 1 88 ? 27.231 -1.755 -28.124 1.00 90.75 88 LYS A C 1
ATOM 682 O O . LYS A 1 88 ? 26.519 -1.755 -27.124 1.00 90.75 88 LYS A O 1
ATOM 687 N N . PHE A 1 89 ? 27.658 -0.637 -28.712 1.00 90.81 89 PHE A N 1
ATOM 688 C CA . PHE A 1 89 ? 27.468 0.714 -28.175 1.00 90.81 89 PHE A CA 1
ATOM 689 C C . PHE A 1 89 ? 26.722 1.650 -29.134 1.00 90.81 89 PHE A C 1
ATOM 691 O O . PHE A 1 89 ? 26.477 2.808 -28.801 1.00 90.81 89 PHE A O 1
ATOM 698 N N . CYS A 1 90 ? 26.347 1.175 -30.324 1.00 93.50 90 CYS A N 1
ATOM 699 C CA . CYS A 1 90 ? 25.649 1.984 -31.311 1.00 93.50 90 CYS A CA 1
ATOM 700 C C . CYS A 1 90 ? 24.312 2.471 -30.739 1.00 93.50 90 CYS A C 1
ATOM 702 O O . CYS A 1 90 ? 23.414 1.685 -30.437 1.00 93.50 90 CYS A O 1
ATOM 704 N N . LEU A 1 91 ? 24.187 3.790 -30.608 1.00 92.81 91 LEU A N 1
ATOM 705 C CA . LEU A 1 91 ? 23.006 4.470 -30.073 1.00 92.81 91 LEU A CA 1
ATOM 706 C C . LEU A 1 91 ? 21.750 4.299 -30.941 1.00 92.81 91 LEU A C 1
ATOM 708 O O . LEU A 1 91 ? 20.634 4.481 -30.457 1.00 92.81 91 LEU A O 1
ATOM 712 N N . TRP A 1 92 ? 21.944 3.945 -32.210 1.00 93.62 92 TRP A N 1
ATOM 713 C CA . TRP A 1 92 ? 20.891 3.754 -33.208 1.00 93.62 92 TRP A CA 1
ATOM 714 C C . TRP A 1 92 ? 20.529 2.285 -33.426 1.00 93.62 92 TRP A C 1
ATOM 716 O O . TRP A 1 92 ? 19.740 1.976 -34.310 1.00 93.62 92 TRP A O 1
ATOM 726 N N . GLU A 1 93 ? 21.118 1.385 -32.640 1.00 93.06 93 GLU A N 1
ATOM 727 C CA . GLU A 1 93 ? 20.782 -0.031 -32.675 1.00 93.06 93 GLU A CA 1
ATOM 728 C C . GLU A 1 93 ? 19.467 -0.295 -31.938 1.00 93.06 93 GLU A C 1
ATOM 730 O O . GLU A 1 93 ? 19.243 0.248 -30.852 1.00 93.06 93 GLU A O 1
ATOM 735 N N . VAL A 1 94 ? 18.621 -1.158 -32.508 1.00 92.06 94 VAL A N 1
ATOM 736 C CA . VAL A 1 94 ? 17.353 -1.576 -31.895 1.00 92.06 94 VAL A CA 1
ATOM 737 C C . VAL A 1 94 ? 17.591 -2.758 -30.959 1.00 92.06 94 VAL A C 1
ATOM 739 O O . VAL A 1 94 ? 17.742 -3.909 -31.384 1.00 92.06 94 VAL A O 1
ATOM 742 N N . VAL A 1 95 ? 17.563 -2.480 -29.661 1.00 92.19 95 VAL A N 1
ATOM 743 C CA . VAL A 1 95 ? 17.807 -3.452 -28.592 1.00 92.19 95 VAL A CA 1
ATOM 744 C C . VAL A 1 95 ? 16.503 -3.903 -27.944 1.00 92.19 95 VAL A C 1
ATOM 746 O O . VAL A 1 95 ? 15.506 -3.186 -27.953 1.00 92.19 95 VAL A O 1
ATOM 749 N N . ALA A 1 96 ? 16.494 -5.117 -27.396 1.00 92.81 96 ALA A N 1
ATOM 750 C CA . ALA A 1 96 ? 15.387 -5.593 -26.572 1.00 92.81 96 ALA A CA 1
ATOM 751 C C . ALA A 1 96 ? 15.500 -5.038 -25.146 1.00 92.81 96 ALA A C 1
ATOM 753 O O . ALA A 1 96 ? 16.605 -4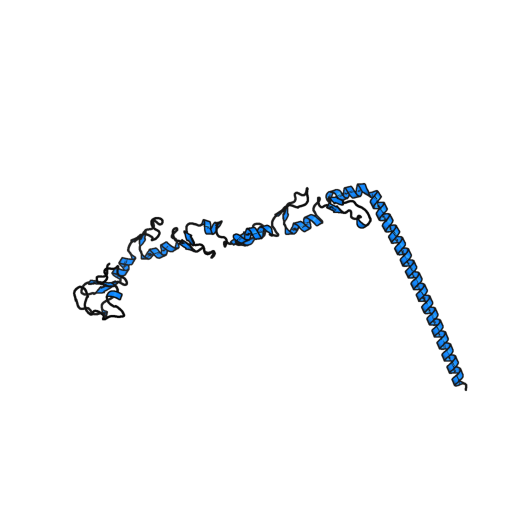.821 -24.642 1.00 92.81 96 ALA A O 1
ATOM 754 N N . CYS A 1 97 ? 14.361 -4.853 -24.480 1.00 91.88 97 CYS A N 1
ATOM 755 C CA . CYS A 1 97 ? 14.339 -4.422 -23.088 1.00 91.88 97 CYS A CA 1
ATOM 756 C C . CYS A 1 97 ? 15.102 -5.391 -22.163 1.00 91.88 97 CYS A C 1
ATOM 758 O O . CYS A 1 97 ? 14.772 -6.582 -22.141 1.00 91.88 97 CYS A O 1
ATOM 760 N N . PRO A 1 98 ? 16.038 -4.901 -21.322 1.00 89.75 98 PRO A N 1
ATOM 761 C CA . PRO A 1 98 ? 16.778 -5.745 -20.381 1.00 89.75 98 PRO A CA 1
ATOM 762 C C . PRO A 1 98 ? 15.886 -6.360 -19.291 1.00 89.75 98 PRO A C 1
ATOM 764 O O . PRO A 1 98 ? 16.234 -7.390 -18.723 1.00 89.75 98 PRO A O 1
ATOM 767 N N . TYR A 1 99 ? 14.718 -5.769 -19.018 1.00 90.69 99 TYR A N 1
ATOM 768 C CA . TYR A 1 99 ? 13.735 -6.292 -18.062 1.00 90.69 99 TYR A CA 1
ATOM 769 C C . TYR A 1 99 ? 12.765 -7.314 -18.679 1.00 90.69 99 TYR A C 1
ATOM 771 O O . TYR A 1 99 ? 11.832 -7.761 -18.012 1.00 90.69 99 TYR A O 1
ATOM 779 N N . GLY A 1 100 ? 12.935 -7.668 -19.959 1.00 90.44 100 GLY A N 1
ATOM 780 C CA . GLY A 1 100 ? 12.107 -8.678 -20.620 1.00 90.44 100 GLY A CA 1
ATOM 781 C C . GLY A 1 100 ? 10.630 -8.285 -20.735 1.00 90.44 100 GLY A C 1
ATOM 782 O O . GLY A 1 100 ? 9.746 -9.134 -20.595 1.00 90.44 100 GLY A O 1
ATOM 783 N N . CYS A 1 101 ? 10.325 -6.998 -20.945 1.00 90.12 101 CYS A N 1
ATOM 784 C CA . CYS A 1 101 ? 8.945 -6.538 -21.155 1.00 90.12 101 CYS A CA 1
ATOM 785 C C . CYS A 1 101 ? 8.381 -6.892 -22.541 1.00 90.12 101 CYS A C 1
ATOM 787 O O . CYS A 1 101 ? 7.171 -6.853 -22.713 1.00 90.12 101 CYS A O 1
ATOM 789 N N . GLY A 1 102 ? 9.237 -7.286 -23.490 1.00 91.00 102 GLY A N 1
ATOM 790 C CA . GLY A 1 102 ? 8.858 -7.628 -24.865 1.00 91.00 102 GLY A CA 1
ATOM 791 C C . GLY A 1 102 ? 9.037 -6.483 -25.865 1.00 91.00 102 GLY A C 1
ATOM 792 O O . GLY A 1 102 ? 9.067 -6.735 -27.066 1.00 91.00 102 GLY A O 1
ATOM 793 N N . GLU A 1 103 ? 9.230 -5.248 -25.397 1.00 90.19 103 GLU A N 1
ATOM 794 C CA . GLU A 1 103 ? 9.493 -4.104 -26.272 1.00 90.19 103 GLU A CA 1
ATOM 795 C C . GLU A 1 103 ? 10.934 -4.085 -26.797 1.00 90.19 103 GLU A C 1
ATOM 797 O O . GLU A 1 103 ? 11.884 -4.538 -26.142 1.00 90.19 103 GLU A O 1
ATOM 802 N N . ARG A 1 104 ? 11.082 -3.513 -27.994 1.00 92.25 104 ARG A N 1
ATOM 803 C CA . ARG A 1 104 ? 12.363 -3.206 -28.628 1.00 92.25 104 ARG A CA 1
ATOM 804 C C . ARG A 1 104 ? 12.407 -1.717 -28.945 1.00 92.25 104 ARG A C 1
ATOM 806 O O . ARG A 1 104 ? 11.423 -1.177 -29.438 1.00 92.25 104 ARG A O 1
ATOM 813 N N . PHE A 1 105 ? 13.533 -1.078 -28.674 1.00 91.50 105 PHE A N 1
ATOM 814 C CA . PHE A 1 105 ? 13.696 0.374 -28.773 1.00 91.50 105 PHE A CA 1
ATOM 815 C C . PHE A 1 105 ? 15.126 0.724 -29.186 1.00 91.50 105 PHE A C 1
ATOM 817 O O . PHE A 1 105 ? 16.025 -0.124 -29.124 1.00 91.50 105 PHE A O 1
ATOM 824 N N . LEU A 1 106 ? 15.352 1.957 -29.643 1.00 92.25 106 LEU A N 1
ATOM 825 C CA . LEU A 1 106 ? 16.704 2.411 -29.972 1.00 92.25 106 LEU A CA 1
ATOM 826 C C . LEU A 1 106 ? 17.516 2.541 -28.687 1.00 92.25 106 LEU A C 1
ATOM 828 O O . LEU A 1 106 ? 17.035 3.107 -27.715 1.00 92.25 106 LEU A O 1
ATOM 832 N N . ARG A 1 107 ? 18.777 2.104 -28.672 1.00 91.12 107 ARG A N 1
ATOM 833 C CA . ARG A 1 107 ? 19.625 2.161 -27.464 1.00 91.12 107 ARG A CA 1
ATOM 834 C C . ARG A 1 107 ? 19.666 3.545 -26.797 1.00 91.12 107 ARG A C 1
ATOM 836 O O . ARG A 1 107 ? 19.737 3.623 -25.577 1.00 91.12 107 ARG A O 1
ATOM 843 N N . ARG A 1 108 ? 19.605 4.626 -27.581 1.00 87.75 108 ARG A N 1
ATOM 844 C CA . ARG A 1 108 ? 19.544 6.012 -27.077 1.00 87.75 108 ARG A CA 1
ATOM 845 C C . ARG A 1 108 ? 18.247 6.392 -26.357 1.00 87.75 108 ARG A C 1
ATOM 847 O O . ARG A 1 108 ? 18.193 7.447 -25.735 1.00 87.75 108 ARG A O 1
ATOM 854 N N . GLU A 1 109 ? 17.190 5.599 -26.483 1.00 84.38 109 GLU A N 1
ATOM 855 C CA . GLU A 1 109 ? 15.887 5.831 -25.856 1.00 84.38 109 GLU A CA 1
ATOM 856 C C . GLU A 1 109 ? 15.901 5.336 -24.405 1.00 84.38 109 GLU A C 1
ATOM 858 O O . GLU A 1 109 ? 15.148 4.451 -24.001 1.00 84.38 109 GLU A O 1
ATOM 863 N N . GLU A 1 110 ? 16.758 5.955 -23.589 1.00 75.69 110 GLU A N 1
ATOM 864 C CA . GLU A 1 110 ? 16.902 5.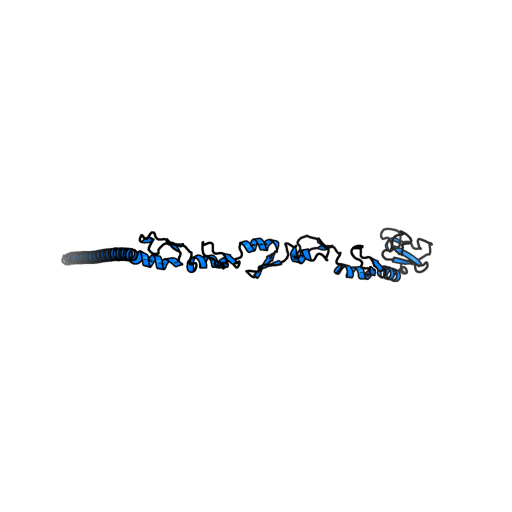659 -22.157 1.00 75.69 110 GLU A CA 1
ATOM 865 C C . GLU A 1 110 ? 15.585 5.821 -21.386 1.00 75.69 110 GLU A C 1
ATOM 867 O O . GLU A 1 110 ? 15.366 5.153 -20.374 1.00 75.69 110 GLU A O 1
ATOM 872 N N . ARG A 1 111 ? 14.667 6.651 -21.907 1.00 82.88 111 ARG A N 1
ATOM 873 C CA . ARG A 1 111 ? 13.341 6.900 -21.329 1.00 82.88 111 ARG A CA 1
ATOM 874 C C . ARG A 1 111 ? 12.547 5.615 -21.111 1.00 82.88 111 ARG A C 1
ATOM 876 O O . ARG A 1 111 ? 11.867 5.503 -20.097 1.00 82.88 111 ARG A O 1
ATOM 883 N N . HIS A 1 112 ? 12.647 4.630 -22.010 1.00 87.62 112 HIS A N 1
ATOM 884 C CA . HIS A 1 112 ? 11.969 3.350 -21.794 1.00 87.62 112 HIS A CA 1
ATOM 885 C C . HIS A 1 112 ? 12.462 2.693 -20.496 1.00 87.62 112 HIS A C 1
ATOM 887 O O . HIS A 1 112 ? 11.660 2.301 -19.658 1.00 87.62 112 HIS A O 1
ATOM 893 N N . ILE A 1 113 ? 13.776 2.600 -20.288 1.00 84.12 113 ILE A N 1
ATOM 894 C CA . ILE A 1 113 ? 14.356 1.919 -19.121 1.00 84.12 113 ILE A CA 1
ATOM 895 C C . ILE A 1 113 ? 14.125 2.725 -17.833 1.00 84.12 113 ILE A C 1
ATOM 897 O O . ILE A 1 113 ? 13.841 2.131 -16.790 1.00 84.12 113 ILE A O 1
ATOM 901 N N . GLY A 1 114 ? 14.243 4.054 -17.902 1.00 82.25 114 GLY A N 1
ATOM 902 C CA . GLY A 1 114 ? 14.134 4.941 -16.740 1.00 82.25 114 GLY A CA 1
ATOM 903 C C . GLY A 1 114 ? 12.699 5.185 -16.269 1.00 82.25 114 GLY A C 1
ATOM 904 O O . GLY A 1 114 ? 12.428 5.140 -15.069 1.00 82.25 114 GLY A O 1
ATOM 905 N N . GLU A 1 115 ? 11.776 5.399 -17.206 1.00 82.44 115 GLU A N 1
ATOM 906 C CA . GLU A 1 115 ? 10.435 5.925 -16.916 1.00 82.44 115 GLU A CA 1
ATOM 907 C C . GLU A 1 115 ? 9.320 5.037 -17.480 1.00 82.44 115 GLU A C 1
ATOM 909 O O . GLU A 1 115 ? 8.319 4.807 -16.806 1.00 82.44 115 GLU A O 1
ATOM 914 N N . GLY A 1 116 ? 9.489 4.512 -18.698 1.00 82.12 116 GLY A N 1
ATOM 915 C CA . GLY A 1 116 ? 8.402 3.875 -19.449 1.00 82.12 116 GLY A CA 1
ATOM 916 C C . GLY A 1 116 ? 8.173 2.386 -19.170 1.00 82.12 116 GLY A C 1
ATOM 917 O O . GLY A 1 116 ? 7.078 1.879 -19.396 1.00 82.12 116 GLY A O 1
ATOM 918 N N . CYS A 1 117 ? 9.180 1.649 -18.700 1.00 91.44 117 CYS A N 1
ATOM 919 C CA . CYS A 1 117 ? 9.091 0.196 -18.636 1.00 91.44 117 CYS A CA 1
ATOM 920 C C . CYS A 1 117 ? 8.254 -0.272 -17.442 1.00 91.44 117 CYS A C 1
ATOM 922 O O . CYS A 1 117 ? 8.690 -0.214 -16.293 1.00 91.44 117 CYS A O 1
ATOM 924 N N . ALA A 1 118 ? 7.095 -0.864 -17.731 1.00 90.56 118 ALA A N 1
ATOM 925 C CA . ALA A 1 118 ? 6.206 -1.489 -16.751 1.00 90.56 118 ALA A CA 1
ATOM 926 C C . ALA A 1 118 ? 6.894 -2.547 -15.863 1.00 90.56 118 ALA A C 1
ATOM 928 O O . ALA A 1 118 ? 6.545 -2.693 -14.691 1.00 90.56 118 ALA A O 1
ATOM 929 N N . LYS A 1 119 ? 7.887 -3.267 -16.409 1.00 93.12 119 LYS A N 1
ATOM 930 C CA . LYS A 1 119 ? 8.652 -4.309 -15.700 1.00 93.12 119 LYS A CA 1
ATOM 931 C C . LYS A 1 119 ? 9.906 -3.791 -14.985 1.00 93.12 119 LYS A C 1
ATOM 933 O O . LYS A 1 119 ? 10.634 -4.598 -14.405 1.00 93.12 119 LYS A O 1
ATOM 938 N N . ARG A 1 120 ? 10.196 -2.483 -15.006 1.00 93.75 120 ARG A N 1
ATOM 939 C CA . ARG A 1 120 ? 11.293 -1.941 -14.187 1.00 93.75 120 ARG A CA 1
ATOM 940 C C . ARG A 1 120 ? 10.934 -2.088 -12.708 1.00 93.75 120 ARG A C 1
ATOM 942 O O . ARG A 1 120 ? 9.768 -1.953 -12.333 1.00 93.75 120 ARG A O 1
ATOM 949 N N . ARG A 1 121 ? 11.938 -2.338 -11.870 1.00 93.88 121 ARG A N 1
ATOM 950 C CA . ARG A 1 121 ? 11.764 -2.400 -10.415 1.00 93.88 121 ARG A CA 1
ATOM 951 C C . ARG A 1 121 ? 11.858 -1.003 -9.814 1.00 93.88 121 ARG A C 1
ATOM 953 O O . ARG A 1 121 ? 12.773 -0.252 -10.139 1.00 93.88 121 ARG A O 1
ATOM 960 N N . VAL A 1 122 ? 10.924 -0.683 -8.932 1.00 94.69 122 VAL A N 1
ATOM 961 C CA . VAL A 1 122 ? 10.815 0.595 -8.227 1.00 94.69 122 VAL A CA 1
ATOM 962 C C . VAL A 1 122 ? 10.688 0.349 -6.733 1.00 94.69 122 VAL A C 1
ATOM 964 O O . VAL A 1 122 ? 10.105 -0.648 -6.309 1.00 94.69 122 VAL A O 1
ATOM 967 N N . VAL A 1 123 ? 11.250 1.250 -5.933 1.00 96.25 123 VAL A N 1
ATOM 968 C CA . VAL A 1 123 ? 11.168 1.188 -4.472 1.00 96.25 123 VAL A CA 1
ATOM 969 C C . VAL A 1 123 ? 9.981 2.029 -4.018 1.00 96.25 123 VAL A C 1
ATOM 971 O O . VAL A 1 123 ? 9.843 3.182 -4.423 1.00 96.25 123 VAL A O 1
ATOM 974 N N . CYS A 1 124 ? 9.119 1.464 -3.179 1.00 97.56 124 CYS A N 1
ATOM 975 C CA . CYS A 1 124 ? 8.047 2.207 -2.535 1.00 97.56 124 CYS A CA 1
ATOM 976 C C . CYS A 1 124 ? 8.636 3.204 -1.533 1.00 97.56 124 CYS A C 1
ATOM 978 O O . CYS A 1 124 ? 9.361 2.817 -0.620 1.00 97.56 124 CYS A O 1
ATOM 980 N N . GLN A 1 125 ? 8.266 4.477 -1.654 1.00 97.12 125 GLN A N 1
ATOM 981 C CA . GLN A 1 125 ? 8.766 5.543 -0.780 1.00 97.12 125 GLN A CA 1
ATOM 982 C C . GLN A 1 125 ? 8.301 5.440 0.683 1.00 97.12 125 GLN A C 1
ATOM 984 O O . GLN A 1 125 ? 8.872 6.094 1.548 1.00 97.12 125 GLN A O 1
ATOM 989 N N . TYR A 1 126 ? 7.269 4.636 0.966 1.00 97.50 126 TYR A N 1
ATOM 990 C CA . TYR A 1 126 ? 6.674 4.529 2.301 1.00 97.50 126 TYR A CA 1
ATOM 991 C C . TYR A 1 126 ? 7.108 3.276 3.065 1.00 97.50 126 TYR A C 1
ATOM 993 O O . TYR A 1 126 ? 7.374 3.346 4.262 1.00 97.50 126 TYR A O 1
ATOM 1001 N N . CYS A 1 127 ? 7.158 2.118 2.399 1.00 96.62 127 CYS A N 1
ATOM 1002 C CA . CYS A 1 127 ? 7.515 0.843 3.034 1.00 96.62 127 CYS A CA 1
ATOM 1003 C C . CYS A 1 127 ? 8.885 0.303 2.606 1.00 96.62 127 CYS A C 1
ATOM 1005 O O . CYS A 1 127 ? 9.289 -0.755 3.081 1.00 96.62 127 CYS A O 1
ATOM 1007 N N . SER A 1 128 ? 9.574 0.982 1.682 1.00 96.56 128 SER A N 1
ATOM 1008 C CA . SER A 1 128 ? 10.853 0.554 1.095 1.00 96.56 128 SER A CA 1
ATOM 1009 C C . SER A 1 128 ? 10.812 -0.798 0.364 1.00 96.56 128 SER A C 1
ATOM 1011 O O . SER A 1 128 ? 11.853 -1.327 -0.021 1.00 96.56 128 SER A O 1
ATOM 1013 N N . GLY A 1 129 ? 9.621 -1.361 0.136 1.00 96.81 129 GLY A N 1
ATOM 1014 C CA . GLY A 1 129 ? 9.435 -2.578 -0.653 1.00 96.81 129 GLY A CA 1
ATOM 1015 C C . GLY A 1 129 ? 9.736 -2.351 -2.135 1.00 96.81 129 GLY A C 1
ATOM 1016 O O . GLY A 1 129 ? 9.548 -1.251 -2.652 1.00 96.81 129 GLY A O 1
ATOM 1017 N N . VAL A 1 130 ? 10.195 -3.395 -2.827 1.00 96.50 130 VAL A N 1
ATOM 1018 C CA . VAL A 1 130 ? 10.528 -3.348 -4.259 1.00 96.50 130 VAL A CA 1
ATOM 1019 C C . VAL A 1 130 ? 9.400 -3.973 -5.074 1.00 96.50 130 VAL A C 1
ATOM 1021 O O . VAL A 1 130 ? 9.075 -5.142 -4.877 1.00 96.50 130 VAL A O 1
ATOM 1024 N N . PHE A 1 131 ? 8.857 -3.222 -6.027 1.00 96.12 131 PHE A N 1
ATOM 1025 C CA . PHE A 1 131 ? 7.716 -3.616 -6.860 1.00 96.12 131 PHE A CA 1
ATOM 1026 C C . PHE A 1 131 ? 8.015 -3.397 -8.339 1.00 96.12 131 PHE A C 1
ATOM 1028 O O . PHE A 1 131 ? 8.953 -2.675 -8.685 1.00 96.12 131 PHE A O 1
ATOM 1035 N N . LEU A 1 132 ? 7.230 -4.000 -9.232 1.00 95.12 132 LEU A N 1
ATOM 1036 C CA . LEU A 1 132 ? 7.241 -3.584 -10.632 1.00 95.12 132 LEU A CA 1
ATOM 1037 C C . LEU A 1 132 ? 6.554 -2.223 -10.769 1.00 95.12 132 LEU A C 1
ATOM 1039 O O . LEU A 1 132 ? 5.594 -1.930 -10.059 1.00 95.12 132 LEU A O 1
ATOM 1043 N N . SER A 1 133 ? 7.011 -1.390 -11.706 1.00 94.69 133 SER A N 1
ATOM 1044 C CA . SER A 1 133 ? 6.418 -0.064 -11.921 1.00 94.69 133 SER A CA 1
ATOM 1045 C C . SER A 1 133 ? 4.920 -0.130 -12.224 1.00 94.69 133 SER A C 1
ATOM 1047 O O . SER A 1 133 ? 4.194 0.748 -11.780 1.00 94.69 133 SER A O 1
ATOM 1049 N N . ALA A 1 134 ? 4.449 -1.164 -12.927 1.00 93.88 134 ALA A N 1
ATOM 1050 C CA . ALA A 1 134 ? 3.019 -1.362 -13.187 1.00 93.88 134 ALA A CA 1
ATOM 1051 C C . ALA A 1 134 ? 2.206 -1.805 -11.954 1.00 93.88 134 ALA A C 1
ATOM 1053 O O . ALA A 1 134 ? 0.988 -1.661 -11.936 1.00 93.88 134 ALA A O 1
ATOM 1054 N N . GLU A 1 135 ? 2.860 -2.349 -10.927 1.00 95.56 135 GLU A N 1
ATOM 1055 C CA . GLU A 1 135 ? 2.214 -2.840 -9.703 1.00 95.56 135 GLU A CA 1
ATOM 1056 C C . GLU A 1 135 ? 2.229 -1.796 -8.581 1.00 95.56 135 GLU A C 1
ATOM 1058 O O . GLU A 1 135 ? 1.455 -1.908 -7.628 1.00 95.56 135 GLU A O 1
ATOM 1063 N N . LEU A 1 136 ? 3.094 -0.778 -8.683 1.00 95.69 136 LEU A N 1
ATOM 1064 C CA . LEU A 1 136 ? 3.289 0.217 -7.633 1.00 95.69 136 LEU A CA 1
ATOM 1065 C C . LEU A 1 136 ? 1.987 0.953 -7.293 1.00 95.69 136 LEU A C 1
ATOM 1067 O O . LEU A 1 136 ? 1.654 1.049 -6.117 1.00 95.69 136 LEU A O 1
ATOM 1071 N N . ASP A 1 137 ? 1.210 1.395 -8.283 1.00 95.12 137 ASP A N 1
ATOM 1072 C CA . ASP A 1 137 ? -0.070 2.079 -8.034 1.00 95.12 137 ASP A CA 1
ATOM 1073 C C . ASP A 1 137 ? -1.075 1.185 -7.294 1.00 95.12 137 ASP A C 1
ATOM 1075 O O . ASP A 1 137 ? -1.818 1.646 -6.425 1.00 95.12 137 ASP A O 1
ATOM 1079 N N . GLY A 1 138 ? -1.085 -0.114 -7.608 1.00 96.19 138 GLY A N 1
ATOM 1080 C CA . GLY A 1 138 ? -1.886 -1.105 -6.892 1.00 96.19 138 GLY A CA 1
ATOM 1081 C C . GLY A 1 138 ? -1.420 -1.272 -5.446 1.00 96.19 138 GLY A C 1
ATOM 1082 O O . GLY A 1 138 ? -2.238 -1.264 -4.527 1.00 96.19 138 GLY A O 1
ATOM 1083 N N . HIS A 1 139 ? -0.106 -1.347 -5.234 1.00 96.88 139 HIS A N 1
ATOM 1084 C CA . HIS A 1 139 ? 0.489 -1.401 -3.904 1.00 96.88 139 HIS A CA 1
ATOM 1085 C C . HIS A 1 139 ? 0.174 -0.148 -3.074 1.00 96.88 139 HIS A C 1
ATOM 1087 O O . HIS A 1 139 ? -0.234 -0.279 -1.923 1.00 96.88 139 HIS A O 1
ATOM 1093 N N . LEU A 1 140 ? 0.325 1.059 -3.632 1.00 96.62 140 LEU A N 1
ATOM 1094 C CA . LEU A 1 140 ? 0.142 2.325 -2.909 1.00 96.62 140 LEU A CA 1
ATOM 1095 C C . LEU A 1 140 ? -1.266 2.471 -2.315 1.00 96.62 140 LEU A C 1
ATOM 1097 O O . LEU A 1 140 ? -1.410 2.993 -1.210 1.00 96.62 140 LEU A O 1
ATOM 1101 N N . LYS A 1 141 ? -2.293 1.928 -2.982 1.00 95.62 141 LYS A N 1
ATOM 1102 C CA . LYS A 1 141 ? -3.674 1.896 -2.463 1.00 95.62 141 LYS A CA 1
ATOM 1103 C C . LYS A 1 141 ? -3.812 1.107 -1.156 1.00 95.62 141 LYS A C 1
ATOM 1105 O O . LYS A 1 141 ? -4.671 1.434 -0.342 1.00 95.62 141 LYS A O 1
ATOM 1110 N N . GLY A 1 142 ? -2.978 0.087 -0.951 1.00 95.69 142 GLY A N 1
ATOM 1111 C CA . GLY A 1 142 ? -2.997 -0.797 0.219 1.00 95.69 142 GLY A CA 1
ATOM 1112 C C . GLY A 1 142 ? -1.724 -0.758 1.065 1.00 95.69 142 GLY A C 1
ATOM 1113 O O . GLY A 1 142 ? -1.560 -1.598 1.945 1.00 95.69 142 GLY A O 1
ATOM 1114 N N . CYS A 1 143 ? -0.803 0.172 0.804 1.00 98.06 143 CYS A N 1
ATOM 1115 C CA . CYS A 1 143 ? 0.491 0.208 1.473 1.00 98.06 143 CYS A CA 1
ATOM 1116 C C . CYS A 1 143 ? 0.302 0.478 2.981 1.00 98.06 143 CYS A C 1
ATOM 1118 O O . CYS A 1 143 ? -0.259 1.521 3.334 1.00 98.06 143 CYS A O 1
ATOM 1120 N N . PRO A 1 144 ? 0.776 -0.410 3.880 1.00 97.50 144 PRO A N 1
ATOM 1121 C CA . PRO A 1 144 ? 0.595 -0.253 5.329 1.00 97.50 144 PRO A CA 1
ATOM 1122 C C . PRO A 1 144 ? 1.249 1.014 5.886 1.00 97.50 144 PRO A C 1
ATOM 1124 O O . PRO A 1 144 ? 0.708 1.664 6.778 1.00 97.50 144 PRO A O 1
ATOM 1127 N N . SER A 1 145 ? 2.397 1.386 5.319 1.00 97.75 145 SER A N 1
ATOM 1128 C CA . SER A 1 145 ? 3.175 2.555 5.731 1.00 97.75 145 SER A CA 1
ATOM 1129 C C . SER A 1 145 ? 2.766 3.843 5.019 1.00 97.75 145 SER A C 1
ATOM 1131 O O . SER A 1 145 ? 3.325 4.893 5.331 1.00 97.75 145 SER A O 1
ATOM 1133 N N . ALA A 1 146 ? 1.845 3.785 4.049 1.00 97.94 146 ALA A N 1
ATOM 1134 C CA . ALA A 1 146 ? 1.400 4.993 3.367 1.00 97.94 146 ALA A CA 1
ATOM 1135 C C . ALA A 1 146 ? 0.657 5.916 4.347 1.00 97.94 146 ALA A C 1
ATOM 1137 O O . ALA A 1 146 ? -0.136 5.422 5.159 1.00 97.94 146 ALA A O 1
ATOM 1138 N N . PRO A 1 147 ? 0.905 7.235 4.278 1.00 97.81 147 PRO A N 1
ATOM 1139 C CA . PRO A 1 147 ? 0.190 8.214 5.075 1.00 97.81 147 PRO A CA 1
ATOM 1140 C C . PRO A 1 147 ? -1.278 8.260 4.647 1.00 97.81 147 PRO A C 1
ATOM 1142 O O . PRO A 1 147 ? -1.588 8.256 3.454 1.00 97.81 147 PRO A O 1
ATOM 1145 N N . VAL A 1 148 ? -2.170 8.298 5.627 1.00 97.50 148 VAL A N 1
ATOM 1146 C CA . VAL A 1 148 ? -3.609 8.478 5.454 1.00 97.50 148 VAL A CA 1
ATOM 1147 C C . VAL A 1 148 ? -4.102 9.507 6.462 1.00 97.50 148 VAL A C 1
ATOM 1149 O O . VAL A 1 148 ? -3.629 9.554 7.598 1.00 97.50 148 VAL A O 1
ATOM 1152 N N . GLU A 1 149 ? -5.039 10.338 6.029 1.00 97.94 149 GLU A N 1
ATOM 1153 C CA . GLU A 1 149 ? -5.743 11.276 6.899 1.00 97.94 149 GLU A CA 1
ATOM 1154 C C . GLU A 1 149 ? -6.748 10.523 7.775 1.00 97.94 149 GLU A C 1
ATOM 1156 O O . GLU A 1 149 ? -7.336 9.517 7.356 1.00 97.94 149 GLU A O 1
ATOM 1161 N N . CYS A 1 150 ? -6.935 11.001 9.004 1.00 97.81 150 CYS A N 1
ATOM 1162 C CA . CYS A 1 150 ? -7.988 10.501 9.872 1.00 97.81 150 CYS A CA 1
ATOM 1163 C C . CYS A 1 150 ? -9.368 10.791 9.247 1.00 97.81 150 CYS A C 1
ATOM 1165 O O . CYS A 1 150 ? -9.621 11.920 8.832 1.00 97.81 150 CYS A O 1
ATOM 1167 N N . PRO A 1 151 ? -10.287 9.809 9.175 1.00 96.94 151 PRO A N 1
ATOM 1168 C CA . PRO A 1 151 ? -11.612 10.016 8.592 1.00 96.94 151 PRO A CA 1
ATOM 1169 C C . PRO A 1 151 ? -12.567 10.805 9.503 1.00 96.94 151 PRO A C 1
ATOM 1171 O O . PRO A 1 151 ? -13.648 11.191 9.056 1.00 96.94 151 PRO A O 1
ATOM 1174 N N . ASN A 1 152 ? -12.207 11.020 10.772 1.00 96.44 152 ASN A N 1
ATOM 1175 C CA . ASN A 1 152 ? -13.056 11.722 11.728 1.00 96.44 152 ASN A CA 1
ATOM 1176 C C . ASN A 1 152 ? -13.057 13.224 11.434 1.00 96.44 152 ASN A C 1
ATOM 1178 O O . ASN A 1 152 ? -12.005 13.862 11.373 1.00 96.44 152 ASN A O 1
ATOM 1182 N N . ALA A 1 153 ? -14.251 13.796 11.274 1.00 94.94 153 ALA A N 1
ATOM 1183 C CA . ALA A 1 153 ? -14.413 15.220 11.011 1.00 94.94 153 ALA A CA 1
ATOM 1184 C C . ALA A 1 153 ? -13.779 16.055 12.138 1.00 94.94 153 ALA A C 1
ATOM 1186 O O . ALA A 1 153 ? -14.048 15.815 13.308 1.00 94.94 153 ALA A O 1
ATOM 1187 N N . GLY A 1 154 ? -12.942 17.031 11.773 1.00 93.12 154 GLY A N 1
ATOM 1188 C CA . GLY A 1 154 ? -12.200 17.867 12.725 1.00 93.12 154 GLY A CA 1
ATOM 1189 C C . GLY A 1 154 ? -10.830 17.313 13.134 1.00 93.12 154 GLY A C 1
ATOM 1190 O O . GLY A 1 154 ? -10.058 18.030 13.765 1.00 93.12 154 GLY A O 1
ATOM 1191 N N . CYS A 1 155 ? -10.485 16.076 12.757 1.00 96.56 155 CYS A N 1
ATOM 1192 C CA . CYS A 1 155 ? -9.171 15.504 13.029 1.00 96.56 155 CYS A CA 1
ATOM 1193 C C . CYS A 1 155 ? -8.233 15.681 11.826 1.00 96.56 155 CYS A C 1
ATOM 1195 O O . CYS A 1 155 ? -8.388 15.020 10.805 1.00 96.56 155 CYS A O 1
ATOM 1197 N N . GLU A 1 156 ? -7.213 16.530 11.962 1.00 96.25 156 GLU A N 1
ATOM 1198 C CA . GLU A 1 156 ? -6.236 16.815 10.892 1.00 96.25 156 GLU A CA 1
ATOM 1199 C C . GLU A 1 156 ? -4.982 15.918 10.950 1.00 96.25 156 GLU A C 1
ATOM 1201 O O . GLU A 1 156 ? -3.973 16.176 10.291 1.00 96.25 156 GLU A O 1
ATOM 1206 N N . HIS A 1 157 ? -5.004 14.855 11.761 1.00 96.38 157 HIS A N 1
ATOM 1207 C CA . HIS A 1 157 ? -3.857 13.963 11.893 1.00 96.38 157 HIS A CA 1
ATOM 1208 C C . HIS A 1 157 ? -3.657 13.100 10.643 1.00 96.38 157 HIS A C 1
ATOM 1210 O O . HIS A 1 157 ? -4.569 12.418 10.171 1.00 96.38 157 HIS A O 1
ATOM 1216 N N . ILE A 1 158 ? -2.410 13.070 10.169 1.00 97.62 158 ILE A N 1
ATOM 1217 C CA . ILE A 1 158 ? -1.935 12.151 9.136 1.00 97.62 158 ILE A CA 1
ATOM 1218 C C . ILE A 1 158 ? -1.117 11.059 9.820 1.00 97.62 158 ILE A C 1
ATOM 1220 O O . ILE A 1 158 ? -0.077 11.328 10.423 1.00 97.62 158 ILE A O 1
ATOM 1224 N N . VAL A 1 159 ? -1.576 9.817 9.710 1.00 97.44 159 VAL A N 1
ATOM 1225 C CA . VAL A 1 159 ? -0.955 8.641 10.336 1.00 97.44 159 VAL A CA 1
ATOM 1226 C C . VAL A 1 159 ? -0.656 7.581 9.285 1.00 97.44 159 VAL A C 1
ATOM 1228 O O . VAL A 1 159 ? -1.137 7.652 8.155 1.00 97.44 159 VAL A O 1
ATOM 1231 N N . ARG A 1 160 ? 0.159 6.575 9.612 1.00 98.06 160 ARG A N 1
ATOM 1232 C CA . ARG A 1 160 ? 0.334 5.435 8.699 1.00 98.06 160 ARG A CA 1
ATOM 1233 C C . ARG A 1 160 ? -0.959 4.633 8.657 1.00 98.06 160 ARG A C 1
ATOM 1235 O O . ARG A 1 160 ? -1.603 4.445 9.686 1.00 98.06 160 ARG A O 1
ATOM 1242 N N . ARG A 1 161 ? -1.302 4.088 7.490 1.00 97.75 161 ARG A N 1
ATOM 1243 C CA . ARG A 1 161 ? -2.517 3.279 7.302 1.00 97.75 161 ARG A CA 1
ATOM 1244 C C . ARG A 1 161 ? -2.667 2.169 8.343 1.00 97.75 161 ARG A C 1
ATOM 1246 O O . ARG A 1 161 ? -3.762 1.967 8.854 1.00 97.75 161 ARG A O 1
ATOM 1253 N N . GLN A 1 162 ? -1.582 1.468 8.660 1.00 97.62 162 GLN A N 1
ATOM 1254 C CA . GLN A 1 162 ? -1.584 0.403 9.669 1.00 97.62 162 GLN A CA 1
ATOM 1255 C C . GLN A 1 162 ? -1.878 0.904 11.097 1.00 97.62 162 GLN A C 1
ATOM 1257 O O . GLN A 1 162 ? -2.457 0.167 11.889 1.00 97.62 162 GLN A O 1
ATOM 1262 N N . ASP A 1 163 ? -1.526 2.154 11.405 1.00 97.94 163 ASP A N 1
ATOM 1263 C CA . ASP A 1 163 ? -1.649 2.750 12.740 1.00 97.94 163 ASP A CA 1
ATOM 1264 C C . ASP A 1 163 ? -2.987 3.500 12.910 1.00 97.94 163 ASP A C 1
ATOM 1266 O O . ASP A 1 163 ? -3.384 3.824 14.027 1.00 97.94 163 ASP A O 1
ATOM 1270 N N . LEU A 1 164 ? -3.736 3.722 11.820 1.00 97.94 164 LEU A N 1
ATOM 1271 C CA . LEU A 1 164 ? -5.009 4.453 11.824 1.00 97.94 164 LEU A CA 1
ATOM 1272 C C . LEU A 1 164 ? -6.029 3.877 12.814 1.00 97.94 164 LEU A C 1
ATOM 1274 O O . LEU A 1 164 ? -6.715 4.621 13.509 1.00 97.94 164 LEU A O 1
ATOM 1278 N N . SER A 1 165 ? -6.117 2.549 12.906 1.00 97.69 165 SER A N 1
ATOM 1279 C CA . SER A 1 165 ? -7.051 1.900 13.835 1.00 97.69 165 SER A CA 1
ATOM 1280 C C . SER A 1 165 ? -6.704 2.175 15.298 1.00 97.69 165 SER A C 1
ATOM 1282 O O . SER A 1 165 ? -7.611 2.335 16.111 1.00 97.69 165 SER A O 1
ATOM 1284 N N . HIS A 1 166 ? -5.412 2.225 15.630 1.00 97.88 166 HIS A N 1
ATOM 1285 C CA . HIS A 1 166 ? -4.951 2.566 16.974 1.00 97.88 166 HIS A CA 1
ATOM 1286 C C . HIS A 1 166 ? -5.232 4.037 17.274 1.00 97.88 166 HIS A C 1
ATOM 1288 O O . HIS A 1 166 ? -5.853 4.348 18.285 1.00 97.88 166 HIS A O 1
ATOM 1294 N N . HIS A 1 167 ? -4.876 4.925 16.341 1.00 97.75 167 HIS A N 1
ATOM 1295 C CA . HIS A 1 167 ? -5.154 6.352 16.454 1.00 97.75 167 HIS A CA 1
ATOM 1296 C C . HIS A 1 167 ? -6.635 6.626 16.761 1.00 97.75 167 HIS A C 1
ATOM 1298 O O . HIS A 1 167 ? -6.942 7.281 17.751 1.00 97.75 167 HIS A O 1
ATOM 1304 N N . ILE A 1 168 ? -7.568 6.090 15.964 1.00 97.31 168 ILE A N 1
ATOM 1305 C CA . ILE A 1 168 ? -9.012 6.315 16.162 1.00 97.31 168 ILE A CA 1
ATOM 1306 C C . ILE A 1 168 ? -9.457 5.827 17.555 1.00 97.31 168 ILE A C 1
ATOM 1308 O O . ILE A 1 168 ? -10.085 6.569 18.319 1.00 97.31 168 ILE A O 1
ATOM 1312 N N . LYS A 1 169 ? -9.075 4.601 17.929 1.00 95.69 169 LYS A N 1
ATOM 1313 C CA . LYS A 1 169 ? -9.545 3.944 19.160 1.00 95.69 169 LYS A CA 1
ATOM 1314 C C . LYS A 1 169 ? -8.942 4.483 20.449 1.00 95.69 169 LYS A C 1
ATOM 1316 O O . LYS A 1 169 ? -9.639 4.479 21.457 1.00 95.69 169 LYS A O 1
ATOM 1321 N N . GLU A 1 170 ? -7.703 4.959 20.418 1.00 95.06 170 GLU A N 1
ATOM 1322 C CA . GLU A 1 170 ? -6.960 5.273 21.643 1.00 95.06 170 GLU A CA 1
ATOM 1323 C C . GLU A 1 170 ? -6.556 6.754 21.748 1.00 95.06 170 GLU A C 1
ATOM 1325 O O . GLU A 1 170 ? -6.394 7.264 22.852 1.00 95.06 170 GLU A O 1
ATOM 1330 N N . GLU A 1 171 ? -6.427 7.481 20.630 1.00 95.69 171 GLU A N 1
ATOM 1331 C CA . GLU A 1 171 ? -5.773 8.804 20.617 1.00 95.69 171 GLU A CA 1
ATOM 1332 C C . GLU A 1 171 ? -6.645 9.941 20.062 1.00 95.69 171 GLU A C 1
ATOM 1334 O O . GLU A 1 171 ? -6.598 11.062 20.562 1.00 95.69 171 GLU A O 1
ATOM 1339 N N . CYS A 1 172 ? -7.454 9.682 19.032 1.00 97.69 172 CYS A N 1
ATOM 1340 C CA . CYS A 1 172 ? -8.230 10.688 18.309 1.00 97.69 172 CYS A CA 1
ATOM 1341 C C . CYS A 1 172 ? -9.192 11.454 19.234 1.00 97.69 172 CYS A C 1
ATOM 1343 O O . CYS A 1 172 ? -10.131 10.879 19.781 1.00 97.69 172 CYS A O 1
ATOM 1345 N N . ALA A 1 173 ? -8.981 12.760 19.401 1.00 96.44 173 ALA A N 1
ATOM 1346 C CA . ALA A 1 173 ? -9.844 13.596 20.237 1.00 96.44 173 ALA A CA 1
ATOM 1347 C C . ALA A 1 173 ? -11.273 13.724 19.677 1.00 96.44 173 ALA A C 1
ATOM 1349 O O . ALA A 1 173 ? -12.213 13.871 20.455 1.00 96.44 173 ALA A O 1
ATOM 1350 N N . GLU A 1 174 ? -11.422 13.607 18.355 1.00 97.38 174 GLU A N 1
ATOM 1351 C CA . GLU A 1 174 ? -12.691 13.748 17.629 1.00 97.38 174 GLU A CA 1
ATOM 1352 C C . GLU A 1 174 ? -13.471 12.433 17.492 1.00 97.38 174 GLU A C 1
ATOM 1354 O O . GLU A 1 174 ? -14.576 12.424 16.953 1.00 97.38 174 GLU A O 1
ATOM 1359 N N . GLU A 1 175 ? -12.924 11.309 17.970 1.00 97.12 175 GLU A N 1
ATOM 1360 C CA . GLU A 1 175 ? -13.672 10.052 17.997 1.00 97.12 175 GLU A CA 1
ATOM 1361 C C . GLU A 1 175 ? -14.892 10.199 18.905 1.00 97.12 175 GLU A C 1
ATOM 1363 O O . GLU A 1 175 ? -14.762 10.545 20.083 1.00 97.12 175 GLU A O 1
ATOM 1368 N N . VAL A 1 176 ? -16.078 9.936 18.356 1.00 95.81 176 VAL A N 1
ATOM 1369 C CA . VAL A 1 176 ? -17.331 10.002 19.107 1.00 95.81 176 VAL A CA 1
ATOM 1370 C C . VAL A 1 176 ? -17.487 8.723 19.911 1.00 95.81 176 VAL A C 1
ATOM 1372 O O . VAL A 1 176 ? -17.586 7.631 19.360 1.00 95.81 176 VAL A O 1
ATOM 1375 N N . LEU A 1 177 ? -17.533 8.876 21.228 1.00 95.12 177 LEU A N 1
ATOM 1376 C CA . LEU A 1 177 ? -17.687 7.786 22.173 1.00 95.12 177 LEU A CA 1
ATOM 1377 C C . LEU A 1 177 ? -19.032 7.906 22.880 1.00 95.12 177 LEU A C 1
ATOM 1379 O O . LEU A 1 177 ? -19.449 9.001 23.272 1.00 95.12 177 LEU A O 1
ATOM 1383 N N . ASP A 1 178 ? -19.679 6.766 23.092 1.00 96.44 178 ASP A N 1
ATOM 1384 C CA . ASP A 1 178 ? -20.789 6.678 24.032 1.00 96.44 178 ASP A CA 1
ATOM 1385 C C . ASP A 1 178 ? -20.280 6.887 25.460 1.00 96.44 178 ASP A C 1
ATOM 1387 O O . ASP A 1 178 ? -19.161 6.502 25.820 1.00 96.44 178 ASP A O 1
ATOM 1391 N N . CYS A 1 179 ? -21.120 7.480 26.303 1.00 95.75 179 CYS A N 1
ATOM 1392 C CA . CYS A 1 179 ? -20.828 7.624 27.717 1.00 95.75 179 CYS A CA 1
ATOM 1393 C C . CYS A 1 179 ? -20.546 6.239 28.339 1.00 95.75 179 CYS A C 1
ATOM 1395 O O . CYS A 1 179 ? -21.316 5.300 28.128 1.00 95.75 179 CYS A O 1
ATOM 1397 N N . PRO A 1 180 ? -19.507 6.085 29.180 1.00 94.19 180 PRO A N 1
ATOM 1398 C CA . PRO A 1 180 ? -19.238 4.846 29.915 1.00 94.19 180 PRO A CA 1
ATOM 1399 C C . PRO A 1 180 ? -20.424 4.319 30.740 1.00 94.19 180 PRO A C 1
ATOM 1401 O O . PRO A 1 180 ? -20.505 3.124 31.020 1.00 94.19 180 PRO A O 1
ATOM 1404 N N . LEU A 1 181 ? -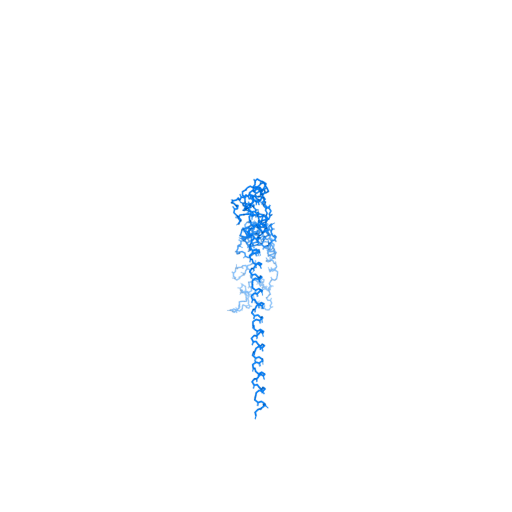21.363 5.194 31.114 1.00 93.38 181 LEU A N 1
ATOM 1405 C CA . LEU A 1 181 ? -22.598 4.840 31.819 1.00 93.38 181 LEU A CA 1
ATOM 1406 C C . LEU A 1 181 ? -23.792 4.603 30.880 1.00 93.38 181 LEU A C 1
ATOM 1408 O O . LEU A 1 181 ? -24.924 4.507 31.352 1.00 93.38 181 LEU A O 1
ATOM 1412 N N . ALA A 1 182 ? -23.576 4.466 29.570 1.00 95.00 182 ALA A N 1
ATOM 1413 C CA . ALA A 1 182 ? -24.646 4.220 28.606 1.00 95.00 182 ALA A CA 1
ATOM 1414 C C . ALA A 1 182 ? -25.412 2.930 28.894 1.00 95.00 182 ALA A C 1
ATOM 1416 O O . ALA A 1 182 ? -26.641 2.924 28.901 1.00 95.00 182 ALA A O 1
ATOM 1417 N N . ARG A 1 183 ? -24.704 1.860 29.276 1.00 90.44 183 ARG A N 1
ATOM 1418 C CA . ARG A 1 183 ? -25.334 0.598 29.707 1.00 90.44 183 ARG A CA 1
ATOM 1419 C C . ARG A 1 183 ? -26.187 0.740 30.964 1.00 90.44 183 ARG A C 1
ATOM 1421 O O . ARG A 1 183 ? -27.099 -0.051 31.165 1.00 90.44 183 ARG A O 1
ATOM 1428 N N . SER A 1 184 ? -25.887 1.734 31.790 1.00 90.81 184 SER A N 1
ATOM 1429 C CA . SER A 1 184 ? -26.647 2.035 32.999 1.00 90.81 184 SER A CA 1
ATOM 1430 C C . SER A 1 184 ? -27.807 3.003 32.732 1.00 90.81 184 SER A C 1
ATOM 1432 O O . SER A 1 184 ? -28.579 3.259 33.651 1.00 90.81 184 SER A O 1
ATOM 1434 N N . GLY A 1 185 ? -27.933 3.551 31.510 1.00 90.88 185 GLY A N 1
ATOM 1435 C CA . GLY A 1 185 ? -29.039 4.422 31.087 1.00 90.88 185 GLY A CA 1
ATOM 1436 C C . GLY A 1 185 ? -28.666 5.850 30.662 1.00 90.88 185 GLY A C 1
ATOM 1437 O O . GLY A 1 185 ? -29.560 6.678 30.517 1.00 90.88 185 GLY A O 1
ATOM 1438 N N . CYS A 1 186 ? -27.382 6.188 30.489 1.00 95.38 186 CYS A N 1
ATOM 1439 C CA . CYS A 1 186 ? -26.992 7.512 29.991 1.00 95.38 186 CYS A CA 1
ATOM 1440 C C . CYS A 1 186 ? -26.974 7.548 28.453 1.00 95.38 186 CYS A C 1
ATOM 1442 O O . CYS A 1 186 ? -26.143 6.909 27.826 1.00 95.38 186 CYS A O 1
ATOM 1444 N N . GLU A 1 187 ? -27.834 8.348 27.829 1.00 94.44 187 GLU A N 1
ATOM 1445 C CA . GLU A 1 187 ? -27.927 8.455 26.359 1.00 94.44 187 GLU A CA 1
ATOM 1446 C C . GLU A 1 187 ? -26.901 9.425 25.735 1.00 94.44 187 GLU A C 1
ATOM 1448 O O . GLU A 1 187 ? -27.034 9.835 24.585 1.00 94.44 187 GLU A O 1
ATOM 1453 N N . GLY A 1 188 ? -25.898 9.869 26.498 1.00 93.31 188 GLY A N 1
ATOM 1454 C CA . GLY A 1 188 ? -24.909 10.830 26.012 1.00 93.31 188 GLY A CA 1
ATOM 1455 C C . GLY A 1 188 ? -23.830 10.178 25.147 1.00 93.31 188 GLY A C 1
ATOM 1456 O O . GLY A 1 188 ? -23.187 9.235 25.601 1.00 93.31 188 GLY A O 1
ATOM 1457 N N . SER A 1 189 ? -23.555 10.753 23.974 1.00 95.56 189 SER A N 1
ATOM 1458 C CA . SER A 1 189 ? -22.378 10.446 23.147 1.00 95.56 189 SER A CA 1
ATOM 1459 C C . SER A 1 189 ? -21.685 11.751 22.759 1.00 95.56 189 SER A C 1
ATOM 1461 O O . SER A 1 189 ? -22.345 12.751 22.467 1.00 95.56 189 SER A O 1
ATOM 1463 N N . CYS A 1 190 ? -20.355 11.782 22.798 1.00 94.06 190 CYS A N 1
ATOM 1464 C CA . CYS A 1 190 ? -19.579 12.983 22.481 1.00 94.06 190 CYS A CA 1
ATOM 1465 C C . CYS A 1 190 ? -18.153 12.640 22.040 1.00 94.06 190 CYS A C 1
ATOM 1467 O O . CYS A 1 190 ? -17.682 11.526 22.256 1.00 94.06 190 CYS A O 1
ATOM 1469 N N . ALA A 1 191 ? -17.466 13.602 21.422 1.00 96.50 191 ALA A N 1
ATOM 1470 C CA . ALA A 1 191 ? -16.053 13.469 21.077 1.00 96.50 191 ALA A CA 1
ATOM 1471 C C . ALA A 1 191 ? -15.208 13.161 22.328 1.00 96.50 191 ALA A C 1
ATOM 1473 O O . ALA A 1 191 ? -15.450 13.740 23.392 1.00 96.50 191 ALA A O 1
ATOM 1474 N N . ARG A 1 192 ? -14.192 12.297 22.207 1.00 95.94 192 ARG A N 1
ATOM 1475 C CA . ARG A 1 192 ? -13.277 11.918 23.301 1.00 95.94 192 ARG A CA 1
ATOM 1476 C C . ARG A 1 192 ? -12.732 13.139 24.049 1.00 95.94 192 ARG A C 1
ATOM 1478 O O . ARG A 1 192 ? -12.723 13.141 25.277 1.00 95.94 192 ARG A O 1
ATOM 1485 N N . GLY A 1 193 ? -12.345 14.195 23.331 1.00 94.25 193 GLY A N 1
ATOM 1486 C CA . GLY A 1 193 ? -11.842 15.444 23.917 1.00 94.25 193 GLY A CA 1
ATOM 1487 C C . GLY A 1 193 ? -12.870 16.220 24.755 1.00 94.25 193 GLY A C 1
ATOM 1488 O O . GLY A 1 193 ? -12.493 17.021 25.606 1.00 94.25 193 GLY A O 1
ATOM 1489 N N . LEU A 1 194 ? -14.167 15.966 24.559 1.00 95.94 194 LEU A N 1
ATOM 1490 C CA . LEU A 1 194 ? -15.273 16.595 25.290 1.00 95.94 194 LEU A CA 1
ATOM 1491 C C . LEU A 1 194 ? -15.844 15.709 26.404 1.00 95.94 194 LEU A C 1
ATOM 1493 O O . LEU A 1 194 ? -16.696 16.170 27.168 1.00 95.94 194 LEU A O 1
ATOM 1497 N N . LEU A 1 195 ? -15.368 14.468 26.537 1.00 94.62 195 LEU A N 1
ATOM 1498 C CA . LEU A 1 195 ? -15.915 13.506 27.490 1.00 94.62 195 LEU A CA 1
ATOM 1499 C C . LEU A 1 195 ? -15.822 14.013 28.934 1.00 94.62 195 LEU A C 1
ATOM 1501 O O . LEU A 1 195 ? -16.801 13.939 29.673 1.00 94.62 195 LEU A O 1
ATOM 1505 N N . SER A 1 196 ? -14.692 14.607 29.325 1.00 95.44 196 SER A N 1
ATOM 1506 C CA . SER A 1 196 ? -14.521 15.179 30.669 1.00 95.44 196 SER A CA 1
ATOM 1507 C C . SER A 1 196 ? -15.573 16.247 30.977 1.00 95.44 196 SER A C 1
ATOM 1509 O O . SER A 1 196 ? -16.207 16.208 32.029 1.00 95.44 196 SER A O 1
ATOM 1511 N N . LYS A 1 197 ? -15.841 17.140 30.018 1.00 96.56 197 LYS A N 1
ATOM 1512 C CA . LYS A 1 197 ? -16.854 18.190 30.158 1.00 96.56 197 LYS A CA 1
ATOM 1513 C C . LYS A 1 197 ? -18.263 17.604 30.299 1.00 96.56 197 LYS A C 1
ATOM 1515 O O . LYS A 1 197 ? -19.026 18.036 31.158 1.00 96.56 197 LYS A O 1
ATOM 1520 N N . HIS A 1 198 ? -18.594 16.580 29.509 1.00 96.12 198 HIS A N 1
ATOM 1521 C CA . HIS A 1 198 ? -19.856 15.849 29.650 1.00 96.12 198 HIS A CA 1
ATOM 1522 C C . HIS A 1 198 ? -20.021 15.254 31.062 1.00 96.12 198 HIS A C 1
ATOM 1524 O O . HIS A 1 198 ? -21.087 15.381 31.669 1.00 96.12 198 HIS A O 1
ATOM 1530 N N . PHE A 1 199 ? -18.968 14.633 31.607 1.00 95.12 199 PHE A N 1
ATOM 1531 C CA . PHE A 1 199 ? -18.991 14.067 32.959 1.00 95.12 199 PHE A CA 1
ATOM 1532 C C . PHE A 1 199 ? -19.169 15.125 34.048 1.00 95.12 199 PHE A C 1
ATOM 1534 O O . PHE A 1 199 ? -19.880 14.867 35.018 1.00 95.12 199 PHE A O 1
ATOM 1541 N N . GLU A 1 200 ? -18.571 16.304 33.891 1.00 95.94 200 GLU A N 1
ATOM 1542 C CA . GLU A 1 200 ? -18.752 17.428 34.813 1.00 95.94 200 GLU A CA 1
ATOM 1543 C C . GLU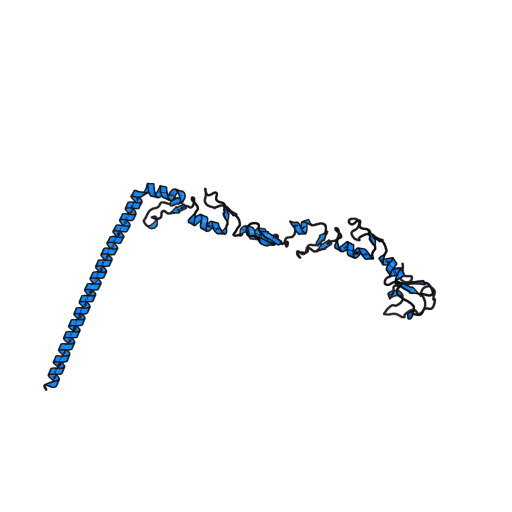 A 1 200 ? -20.204 17.933 34.797 1.00 95.94 200 GLU A C 1
ATOM 1545 O O . GLU A 1 200 ? -20.851 18.002 35.847 1.00 95.94 200 GLU A O 1
ATOM 1550 N N . GLU A 1 201 ? -20.757 18.193 33.607 1.00 95.50 201 GLU A N 1
ATOM 1551 C CA . GLU A 1 201 ? -22.126 18.697 33.421 1.00 95.50 201 GLU A CA 1
ATOM 1552 C C . GLU A 1 201 ? -23.203 17.707 33.897 1.00 95.50 201 GLU A C 1
ATOM 1554 O O . GLU A 1 201 ? -24.263 18.111 34.382 1.00 95.50 201 GLU A O 1
ATOM 1559 N N . LYS A 1 202 ? -22.946 16.398 33.774 1.00 94.00 202 LYS A N 1
ATOM 1560 C CA . LYS A 1 202 ? -23.871 15.323 34.175 1.00 94.00 202 LYS A CA 1
ATOM 1561 C C . LYS A 1 202 ? -23.473 14.628 35.479 1.00 94.00 202 LYS A C 1
ATOM 1563 O O . LYS A 1 202 ? -24.081 13.619 35.832 1.00 94.00 202 LYS A O 1
ATOM 1568 N N . SER A 1 203 ? -22.521 15.175 36.234 1.00 93.69 203 SER A N 1
ATOM 1569 C CA . SER A 1 203 ? -21.936 14.562 37.440 1.00 93.69 203 SER A CA 1
ATOM 1570 C C . SER A 1 203 ? -22.972 14.097 38.471 1.00 93.69 203 SER A C 1
ATOM 1572 O O . SER A 1 203 ? -22.915 12.960 38.935 1.00 93.69 203 SER A O 1
ATOM 1574 N N . VAL A 1 204 ? -23.971 14.928 38.785 1.00 94.81 204 VAL A N 1
ATOM 1575 C CA . VAL A 1 204 ? -25.050 14.576 39.730 1.00 94.81 204 VAL A CA 1
ATOM 1576 C C . VAL A 1 204 ? -25.936 13.450 39.188 1.00 94.81 204 VAL A C 1
ATOM 1578 O O . VAL A 1 204 ? -26.351 12.569 39.941 1.00 94.81 204 VAL A O 1
ATOM 1581 N N . PHE A 1 205 ? -26.233 13.464 37.887 1.00 94.44 205 PHE A N 1
ATOM 1582 C CA . PHE A 1 205 ? -27.040 12.430 37.239 1.00 94.44 205 PHE A CA 1
ATOM 1583 C C . PHE A 1 205 ? -26.300 11.087 37.228 1.00 94.44 205 PHE A C 1
ATOM 1585 O O . PHE A 1 205 ? -26.833 10.091 37.713 1.00 94.44 205 PHE A O 1
ATOM 1592 N N . HIS A 1 206 ? -25.040 11.087 36.787 1.00 95.88 206 HIS A N 1
ATOM 1593 C CA . HIS A 1 206 ? -24.162 9.920 36.838 1.00 95.88 206 HIS A CA 1
ATOM 1594 C C . HIS A 1 206 ? -23.990 9.396 38.268 1.00 95.88 206 HIS A C 1
ATOM 1596 O O . HIS A 1 206 ? -24.076 8.191 38.492 1.00 95.88 206 HIS A O 1
ATOM 1602 N N . GLY A 1 207 ? -23.832 10.288 39.2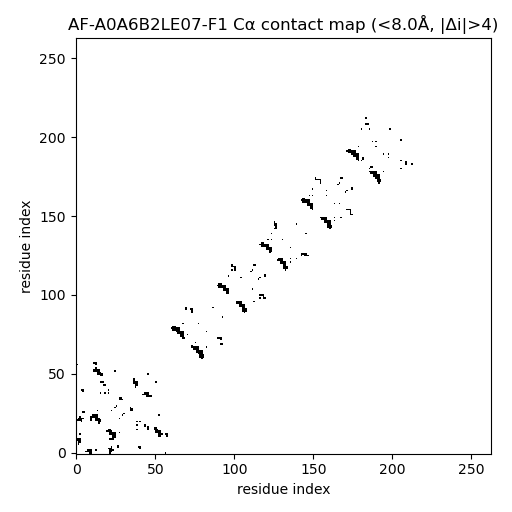49 1.00 94.50 207 GLY A N 1
ATOM 1603 C CA . GLY A 1 207 ? -23.754 9.924 40.662 1.00 94.50 207 GLY A CA 1
ATOM 1604 C C . GLY A 1 207 ? -24.993 9.167 41.148 1.00 94.50 207 GLY A C 1
ATOM 1605 O O . GLY A 1 207 ? -24.856 8.116 41.771 1.00 94.50 207 GLY A O 1
ATOM 1606 N N . LYS A 1 208 ? -26.202 9.639 40.805 1.00 94.44 208 LYS A N 1
ATOM 1607 C CA . LYS A 1 208 ? -27.459 8.941 41.138 1.00 94.44 208 LYS A CA 1
ATOM 1608 C C . LYS A 1 208 ? -27.559 7.568 40.477 1.00 94.44 208 LYS A C 1
ATOM 1610 O O . LYS A 1 208 ? -27.983 6.617 41.125 1.00 94.44 208 LYS A O 1
ATOM 1615 N N . MET A 1 209 ? -27.149 7.449 39.215 1.00 94.44 209 MET A N 1
ATOM 1616 C CA . MET A 1 209 ? -27.142 6.162 38.513 1.00 94.44 209 MET A CA 1
ATOM 1617 C C . MET A 1 209 ? -26.196 5.160 39.177 1.00 94.44 209 MET A C 1
ATOM 1619 O O . MET A 1 209 ? -26.582 4.024 39.437 1.00 94.44 209 MET A O 1
ATOM 1623 N N . VAL A 1 210 ? -24.968 5.584 39.493 1.00 94.56 210 VAL A N 1
ATOM 1624 C CA . VAL A 1 210 ? -23.988 4.735 40.185 1.00 94.56 210 VAL A CA 1
ATOM 1625 C C . VAL A 1 210 ? -24.514 4.327 41.562 1.00 94.56 210 VAL A C 1
ATOM 1627 O O . VAL A 1 210 ? -24.419 3.159 41.928 1.00 94.56 210 VAL A O 1
ATOM 1630 N N . GLN A 1 211 ? -25.131 5.248 42.305 1.00 95.44 211 GLN A N 1
ATOM 1631 C CA . GLN A 1 211 ? -25.741 4.944 43.600 1.00 95.44 211 GLN A CA 1
ATOM 1632 C C . GLN A 1 211 ? -26.860 3.896 43.495 1.00 95.44 211 GLN A C 1
ATOM 1634 O O . GLN A 1 211 ? -26.928 3.000 44.341 1.00 95.44 211 GLN A O 1
ATOM 1639 N N . GLN A 1 212 ? -27.713 3.990 42.470 1.00 93.31 212 GLN A N 1
ATOM 1640 C CA . GLN A 1 212 ? -28.767 3.008 42.217 1.00 93.31 212 GLN A CA 1
ATOM 1641 C C . GLN A 1 212 ? -28.168 1.623 41.960 1.00 93.31 212 GLN A C 1
ATOM 1643 O O . GLN A 1 212 ? -28.512 0.677 42.660 1.00 93.31 212 GLN A O 1
ATOM 1648 N N . VAL A 1 213 ? -27.192 1.522 41.049 1.00 93.69 213 VAL A N 1
ATOM 1649 C CA . VAL A 1 213 ? -26.506 0.253 40.746 1.00 93.69 213 VAL A CA 1
ATOM 1650 C C . VAL A 1 213 ? -25.846 -0.341 41.993 1.00 93.69 213 VAL A C 1
ATOM 1652 O O . VAL A 1 213 ? -25.918 -1.548 42.209 1.00 93.69 213 VAL A O 1
ATOM 1655 N N . LEU A 1 214 ? -25.227 0.485 42.843 1.00 95.50 214 LEU A N 1
ATOM 1656 C CA . LEU A 1 214 ? -24.615 0.019 44.092 1.00 95.50 214 LEU A CA 1
ATOM 1657 C C . LEU A 1 214 ? -25.648 -0.489 45.101 1.00 95.50 214 LEU A C 1
ATOM 1659 O O . LEU A 1 214 ? -25.387 -1.464 45.802 1.00 95.50 214 LEU A O 1
ATOM 1663 N N . THR A 1 215 ? -26.809 0.157 45.179 1.00 95.50 215 THR A N 1
ATOM 1664 C CA . THR A 1 215 ? -27.891 -0.248 46.085 1.00 95.50 215 THR A CA 1
ATOM 1665 C C . THR A 1 215 ? -28.534 -1.548 45.604 1.00 95.50 215 THR A C 1
ATOM 1667 O O . THR A 1 215 ? -28.719 -2.465 46.403 1.00 95.50 215 THR A O 1
ATOM 1670 N N . ASP A 1 216 ? -28.771 -1.674 44.298 1.00 94.44 216 ASP A N 1
ATOM 1671 C CA . ASP A 1 216 ? -29.297 -2.894 43.685 1.00 94.44 216 ASP A CA 1
ATOM 1672 C C . ASP A 1 216 ? -28.317 -4.060 43.875 1.00 94.44 216 ASP A C 1
ATOM 1674 O O . ASP A 1 216 ? -28.710 -5.126 44.350 1.00 94.44 216 ASP A O 1
ATOM 1678 N N . LEU A 1 217 ? -27.022 -3.848 43.605 1.00 95.56 217 LEU A N 1
ATOM 1679 C CA . LEU A 1 217 ? -25.986 -4.863 43.814 1.00 95.56 217 LEU A CA 1
ATOM 1680 C C . LEU A 1 217 ? -25.886 -5.285 45.285 1.00 95.56 217 LEU A C 1
ATOM 1682 O O . LEU A 1 217 ? -25.745 -6.472 45.574 1.00 95.56 217 LEU A O 1
ATOM 1686 N N . LYS A 1 218 ? -25.986 -4.334 46.221 1.00 96.94 218 LYS A N 1
ATOM 1687 C CA . LYS A 1 218 ? -25.994 -4.632 47.656 1.00 96.94 218 LYS A CA 1
ATOM 1688 C C . LYS A 1 218 ? -27.190 -5.509 48.035 1.00 96.94 218 LYS A C 1
ATOM 1690 O O . LYS A 1 218 ? -26.993 -6.502 48.727 1.00 96.94 218 LYS A O 1
ATOM 1695 N N . SER A 1 219 ? -28.386 -5.192 47.535 1.00 96.00 219 SER A N 1
ATOM 1696 C CA . SER A 1 219 ? -29.586 -5.997 47.798 1.00 96.00 219 SER A CA 1
ATOM 1697 C C . SER A 1 219 ? -29.458 -7.426 47.257 1.00 96.00 219 SER A C 1
ATOM 1699 O O . SER A 1 219 ? -29.788 -8.379 47.954 1.00 96.00 219 SER A O 1
ATOM 1701 N N . GLN A 1 220 ? -28.882 -7.595 46.060 1.00 97.25 220 GLN A N 1
ATOM 1702 C CA . GLN A 1 220 ? -28.647 -8.917 45.472 1.00 97.25 220 GLN A CA 1
ATOM 1703 C C . GLN A 1 220 ? -27.620 -9.729 46.266 1.00 97.25 220 GLN A C 1
ATOM 1705 O O . GLN A 1 220 ? -27.759 -10.945 46.381 1.00 97.25 220 GLN A O 1
ATOM 1710 N N . LEU A 1 221 ? -26.586 -9.082 46.815 1.00 96.75 221 LEU A N 1
ATOM 1711 C CA . LEU A 1 221 ? -25.612 -9.744 47.685 1.00 96.75 221 LEU A CA 1
ATOM 1712 C C . LEU A 1 221 ? -26.240 -10.190 49.009 1.00 96.75 221 LEU A C 1
ATOM 1714 O O . LEU A 1 221 ? -25.957 -11.300 49.457 1.00 96.75 221 LEU A O 1
ATOM 1718 N N . GLU A 1 222 ? -27.085 -9.354 49.614 1.00 96.88 222 GLU A N 1
ATOM 1719 C CA . GLU A 1 222 ? -27.835 -9.698 50.828 1.00 96.88 222 GLU A CA 1
ATOM 1720 C C . GLU A 1 222 ? -28.769 -10.889 50.563 1.00 96.88 222 GLU A C 1
ATOM 1722 O O . GLU A 1 222 ? -28.692 -11.892 51.272 1.00 96.88 222 GLU A O 1
ATOM 1727 N N . GLU A 1 223 ? -29.540 -10.857 49.472 1.00 97.12 223 GLU A N 1
ATOM 1728 C CA . GLU A 1 223 ? -30.425 -11.959 49.075 1.00 97.12 223 GLU A CA 1
ATOM 1729 C C . GLU A 1 223 ? -29.647 -13.256 48.784 1.00 97.12 223 GLU A C 1
ATOM 1731 O O . GLU A 1 223 ? -30.033 -14.342 49.223 1.00 97.12 223 GLU A O 1
ATOM 1736 N N . LEU A 1 224 ? -28.520 -13.170 48.069 1.00 96.88 224 LEU A N 1
ATOM 1737 C CA . LEU A 1 224 ? -27.668 -14.328 47.795 1.00 96.88 224 LEU A CA 1
ATOM 1738 C C . LEU A 1 224 ? -27.085 -14.908 49.092 1.00 96.88 224 LEU A C 1
ATOM 1740 O O . LEU A 1 224 ? -27.057 -16.127 49.258 1.00 96.88 224 LEU A O 1
ATOM 1744 N N . SER A 1 225 ? -26.650 -14.051 50.019 1.00 97.00 225 SER A N 1
ATOM 1745 C CA . SER A 1 225 ? -26.133 -14.461 51.326 1.00 97.00 225 SER A CA 1
ATOM 1746 C C . SER A 1 225 ? -27.204 -15.164 52.160 1.00 97.00 225 SER A C 1
ATOM 1748 O O . SER A 1 225 ? -26.938 -16.216 52.740 1.00 97.00 225 SER A O 1
ATOM 1750 N N . GLU A 1 226 ? -28.427 -14.632 52.191 1.00 96.56 226 GLU A N 1
ATOM 1751 C CA . GLU A 1 226 ? -29.557 -15.266 52.876 1.00 96.56 226 GLU A CA 1
ATOM 1752 C C . GLU A 1 226 ? -29.886 -16.635 52.270 1.00 96.56 226 GLU A C 1
ATOM 1754 O O . GLU A 1 226 ? -30.056 -17.614 53.000 1.00 96.56 226 GLU A O 1
ATOM 1759 N N . ARG A 1 227 ? -29.904 -16.746 50.936 1.00 97.00 227 ARG A N 1
ATOM 1760 C CA . ARG A 1 227 ? -30.125 -18.024 50.242 1.00 97.00 227 ARG A CA 1
ATOM 1761 C C . ARG A 1 227 ? -29.033 -19.047 50.550 1.00 97.00 227 ARG A C 1
ATOM 1763 O O . ARG A 1 227 ? -29.347 -20.220 50.751 1.00 97.00 227 ARG A O 1
ATOM 1770 N N . MET A 1 228 ? -27.773 -18.618 50.611 1.00 95.50 228 MET A N 1
ATOM 1771 C CA . MET A 1 228 ? -26.651 -19.479 50.995 1.00 95.50 228 MET A CA 1
ATOM 1772 C C . MET A 1 228 ? -26.793 -19.981 52.437 1.00 95.50 228 MET A C 1
ATOM 1774 O O . MET A 1 228 ? -26.634 -21.178 52.676 1.00 95.50 228 MET A O 1
ATOM 1778 N N . GLN A 1 229 ? -27.162 -19.107 53.379 1.00 95.94 229 GLN A N 1
ATOM 1779 C CA . GLN A 1 229 ? -27.386 -19.492 54.776 1.00 95.94 229 GLN A CA 1
ATOM 1780 C C . GLN A 1 229 ? -28.541 -20.495 54.904 1.00 95.94 229 GLN A C 1
ATOM 1782 O O . GLN A 1 229 ? -28.389 -21.531 55.546 1.00 95.94 229 GLN A O 1
ATOM 1787 N N . GLN A 1 230 ? -29.665 -20.252 54.223 1.00 95.12 230 GLN A N 1
ATOM 1788 C CA . GLN A 1 230 ? -30.803 -21.179 54.209 1.00 95.12 230 GLN A CA 1
ATOM 1789 C C . GLN A 1 230 ? -30.428 -22.552 53.634 1.00 95.12 230 GLN A C 1
ATOM 1791 O O . GLN A 1 230 ? -30.866 -23.581 54.152 1.00 95.12 230 GLN A O 1
ATOM 1796 N N . GLN A 1 231 ? -29.605 -22.592 52.579 1.00 94.81 231 GLN A N 1
ATOM 1797 C CA . GLN A 1 231 ? -29.089 -23.850 52.034 1.00 94.81 231 GLN A CA 1
ATOM 1798 C C . GLN A 1 231 ? -28.175 -24.573 53.025 1.00 94.81 231 GLN A C 1
ATOM 1800 O O . GLN A 1 231 ? -28.287 -25.791 53.173 1.00 94.81 231 GLN A O 1
ATOM 1805 N N . GLN A 1 232 ? -27.299 -23.844 53.716 1.00 95.62 232 GLN A N 1
ATOM 1806 C CA . GLN A 1 232 ? -26.410 -24.409 54.728 1.00 95.62 232 GLN A CA 1
ATOM 1807 C C . GLN A 1 232 ? -27.194 -24.980 55.918 1.00 95.62 232 GLN A C 1
ATOM 1809 O O . GLN A 1 232 ? -26.936 -26.111 56.336 1.00 95.62 232 GLN A O 1
ATOM 1814 N N . ASP A 1 233 ? -28.192 -24.250 56.415 1.00 94.50 233 ASP A N 1
ATOM 1815 C CA . ASP A 1 233 ? -29.065 -24.694 57.505 1.00 94.50 233 ASP A CA 1
ATOM 1816 C C . ASP A 1 233 ? -29.896 -25.916 57.087 1.00 94.50 233 ASP A C 1
ATOM 1818 O O . ASP A 1 233 ? -30.011 -26.890 57.836 1.00 94.50 233 ASP A O 1
ATOM 1822 N N . GLY A 1 234 ? -30.424 -25.909 55.857 1.00 94.06 234 GLY A N 1
ATOM 1823 C CA . GLY A 1 234 ? -31.136 -27.044 55.273 1.00 94.06 234 GLY A CA 1
ATOM 1824 C C . GLY A 1 234 ? -30.257 -28.291 55.146 1.00 94.06 234 GLY A C 1
ATOM 1825 O O . GLY A 1 234 ? -30.689 -29.387 55.505 1.00 94.06 234 GLY A O 1
ATOM 1826 N N . HIS A 1 235 ? -29.010 -28.129 54.697 1.00 93.38 235 HIS A N 1
ATOM 1827 C CA . HIS A 1 235 ? -28.041 -29.222 54.606 1.00 93.38 235 HIS A CA 1
ATOM 1828 C C . HIS A 1 235 ? -27.672 -29.772 55.991 1.00 93.38 235 HIS A C 1
ATOM 1830 O O . HIS A 1 235 ? -27.666 -30.984 56.189 1.00 93.38 235 HIS A O 1
ATOM 1836 N N . SER A 1 236 ? -27.430 -28.892 56.969 1.00 94.31 236 SER A N 1
ATOM 1837 C CA . SER A 1 236 ? -27.149 -29.264 58.363 1.00 94.31 236 SER A CA 1
ATOM 1838 C C . SER A 1 236 ? -28.296 -30.071 58.984 1.00 94.31 236 SER A C 1
ATOM 1840 O O . SER A 1 236 ? -28.073 -31.120 59.592 1.00 94.31 236 SER A O 1
ATOM 1842 N N . LYS A 1 237 ? -29.545 -29.639 58.761 1.00 95.06 237 LYS A N 1
ATOM 1843 C CA . LYS A 1 237 ? -30.734 -30.358 59.229 1.00 95.06 237 LYS A CA 1
ATOM 1844 C C . LYS A 1 237 ? -30.859 -31.741 58.588 1.00 95.06 237 LYS A C 1
ATOM 1846 O O . LYS A 1 237 ? -31.051 -32.715 59.307 1.00 95.06 237 LYS A O 1
ATOM 1851 N N . LEU A 1 238 ? -30.683 -31.839 57.268 1.00 95.19 238 LEU A N 1
ATOM 1852 C CA . LEU A 1 238 ? -30.734 -33.116 56.552 1.00 95.19 238 LEU A CA 1
ATOM 1853 C C . LEU A 1 238 ? -29.658 -34.091 57.053 1.00 95.19 238 LEU A C 1
ATOM 1855 O O . LEU A 1 238 ? -29.950 -35.267 57.246 1.00 95.19 238 LEU A O 1
ATOM 1859 N N . LEU A 1 239 ? -28.436 -33.610 57.306 1.00 94.56 239 LEU A N 1
ATOM 1860 C CA . LEU A 1 239 ? -27.368 -34.423 57.897 1.00 94.56 239 LEU A CA 1
ATOM 1861 C C . LEU A 1 239 ? -27.750 -34.939 59.289 1.00 94.56 239 LEU A C 1
ATOM 1863 O O . LEU A 1 239 ? -27.540 -36.116 59.571 1.00 94.56 239 LEU A O 1
ATOM 1867 N N . SER A 1 240 ? -28.342 -34.092 60.137 1.00 93.69 240 SER A N 1
ATOM 1868 C CA . SER A 1 240 ? -28.825 -34.509 61.460 1.00 93.69 240 SER A CA 1
ATOM 1869 C C . SER A 1 240 ? -29.941 -35.552 61.368 1.00 93.69 240 SER A C 1
ATOM 1871 O O . SER A 1 240 ? -29.927 -36.524 62.123 1.00 93.69 240 SER A O 1
ATOM 1873 N N . ASP A 1 241 ? -30.884 -35.382 60.439 1.00 94.69 241 ASP A N 1
ATOM 1874 C CA . ASP A 1 241 ? -31.984 -36.327 60.229 1.00 94.69 241 ASP A CA 1
ATOM 1875 C C . ASP A 1 241 ? -31.456 -37.682 59.722 1.00 94.69 241 ASP A C 1
ATOM 1877 O O . ASP A 1 241 ? -31.815 -38.725 60.266 1.00 94.69 241 ASP A O 1
ATOM 1881 N N . VAL A 1 242 ? -30.518 -37.679 58.765 1.00 94.75 242 VAL A N 1
ATOM 1882 C CA . VAL A 1 242 ? -29.839 -38.898 58.285 1.00 94.75 242 VAL A CA 1
ATOM 1883 C C . VAL A 1 242 ? -29.043 -39.573 59.402 1.00 94.75 242 VAL A C 1
ATOM 1885 O O . VAL A 1 242 ? -29.064 -40.799 59.511 1.00 94.75 242 VAL A O 1
ATOM 1888 N N . GLN A 1 243 ? -28.356 -38.799 60.247 1.00 94.50 243 GLN A N 1
ATOM 1889 C CA . GLN A 1 243 ? -27.614 -39.341 61.382 1.00 94.50 243 GLN A CA 1
ATOM 1890 C C . GLN A 1 243 ? -28.551 -40.059 62.363 1.00 94.50 243 GLN A C 1
ATOM 1892 O O . GLN A 1 243 ? -28.290 -41.212 62.703 1.00 94.50 243 GLN A O 1
ATOM 1897 N N . LYS A 1 244 ? -29.666 -39.428 62.751 1.00 94.44 244 LYS A N 1
ATOM 1898 C CA . LYS A 1 244 ? -30.670 -40.032 63.645 1.00 94.44 244 LYS A CA 1
ATOM 1899 C C . LYS A 1 244 ? -31.303 -41.286 63.048 1.00 94.44 244 LYS A C 1
ATOM 1901 O O . LYS A 1 244 ? -31.483 -42.277 63.752 1.00 94.44 244 LYS A O 1
ATOM 1906 N N . ASP A 1 245 ? -31.625 -41.268 61.756 1.00 94.50 245 ASP A N 1
ATOM 1907 C CA . ASP A 1 245 ? -32.173 -42.436 61.060 1.00 94.50 245 ASP A CA 1
ATOM 1908 C C . ASP A 1 245 ? -31.174 -43.602 61.026 1.00 94.50 245 ASP A C 1
ATOM 1910 O O . ASP A 1 245 ? -31.565 -44.763 61.184 1.00 94.50 245 ASP A O 1
ATOM 1914 N N . CYS A 1 246 ? -29.884 -43.313 60.837 1.00 92.75 246 CYS A N 1
ATOM 1915 C CA . CYS A 1 246 ? -28.819 -44.309 60.924 1.00 92.75 246 CYS A CA 1
ATOM 1916 C C . CYS A 1 246 ? -28.671 -44.865 62.345 1.00 92.75 246 CYS A C 1
ATOM 1918 O O . CYS A 1 246 ? -28.635 -46.083 62.501 1.00 92.75 246 CYS A O 1
ATOM 1920 N N . GLU A 1 247 ? -28.628 -44.006 63.367 1.00 93.81 247 GLU A N 1
ATOM 1921 C CA . GLU A 1 247 ? -28.554 -44.405 64.782 1.00 93.81 247 GLU A CA 1
ATOM 1922 C C . GLU A 1 247 ? -29.719 -45.329 65.154 1.00 93.81 247 GLU A C 1
ATOM 1924 O O . GLU A 1 247 ? -29.498 -46.433 65.652 1.00 93.81 247 GLU A O 1
ATOM 1929 N N . LYS A 1 248 ? -30.949 -44.948 64.795 1.00 93.94 248 LYS A N 1
ATOM 1930 C CA . LYS A 1 248 ? -32.143 -45.762 65.039 1.00 93.94 248 LYS A CA 1
ATOM 1931 C C . LYS A 1 248 ? -32.081 -47.123 64.341 1.00 93.94 248 LYS A C 1
ATOM 1933 O O . LYS A 1 248 ? -32.374 -48.144 64.954 1.00 93.94 248 LYS A O 1
ATOM 1938 N N . LYS A 1 249 ? -31.662 -47.169 63.070 1.00 94.25 249 LYS A N 1
ATOM 1939 C CA . LYS A 1 249 ? -31.484 -48.443 62.348 1.00 94.25 249 LYS A CA 1
ATOM 1940 C C . LYS A 1 249 ? -30.424 -49.329 62.999 1.00 94.25 249 LYS A C 1
ATOM 1942 O O . LYS A 1 249 ? -30.591 -50.546 63.018 1.00 94.25 249 LYS A O 1
ATOM 1947 N N . ILE A 1 250 ? -29.342 -48.742 63.511 1.00 92.75 250 ILE A N 1
ATOM 1948 C CA . ILE A 1 250 ? -28.305 -49.475 64.245 1.00 92.75 250 ILE A CA 1
ATOM 1949 C C . ILE A 1 250 ? -28.892 -50.056 65.538 1.00 92.75 250 ILE A C 1
ATOM 1951 O O . ILE A 1 250 ? -28.712 -51.246 65.788 1.00 92.75 250 ILE A O 1
ATOM 1955 N N . GLU A 1 251 ? -29.633 -49.272 66.325 1.00 91.00 251 GLU A N 1
ATOM 1956 C CA . GLU A 1 251 ? -30.308 -49.746 67.545 1.00 91.00 251 GLU A CA 1
ATOM 1957 C C . GLU A 1 251 ? -31.302 -50.881 67.257 1.00 91.00 251 GLU A C 1
ATOM 1959 O O . GLU A 1 251 ? -31.279 -51.920 67.927 1.00 91.00 251 GLU A O 1
ATOM 1964 N N . ASP A 1 252 ? -32.129 -50.729 66.220 1.00 91.12 252 ASP A N 1
ATOM 1965 C CA . ASP A 1 252 ? -33.086 -51.747 65.786 1.00 91.12 252 ASP A CA 1
ATOM 1966 C C . ASP A 1 252 ? -32.364 -53.055 65.401 1.00 91.12 252 ASP A C 1
ATOM 1968 O O . ASP A 1 252 ? -32.762 -54.140 65.845 1.00 91.12 252 ASP A O 1
ATOM 1972 N N . LEU A 1 253 ? -31.258 -52.974 64.648 1.00 89.62 253 LEU A N 1
ATOM 1973 C CA . LEU A 1 253 ? -30.430 -54.131 64.282 1.00 89.62 253 LEU A CA 1
ATOM 1974 C C . LEU A 1 253 ? -29.805 -54.813 65.508 1.00 89.62 253 LEU A C 1
ATOM 1976 O O . LEU A 1 253 ? -29.884 -56.037 65.632 1.00 89.62 253 LEU A O 1
ATOM 1980 N N . VAL A 1 254 ? -29.232 -54.038 66.435 1.00 88.69 254 VAL A N 1
ATOM 1981 C CA . VAL A 1 254 ? -28.636 -54.556 67.680 1.00 88.69 254 VAL A CA 1
ATOM 1982 C C . VAL A 1 254 ? -29.691 -55.258 68.536 1.00 88.69 254 VAL A C 1
ATOM 1984 O O . VAL A 1 254 ? -29.449 -56.361 69.036 1.00 88.69 254 VAL A O 1
ATOM 1987 N N . SER A 1 255 ? -30.883 -54.670 68.673 1.00 82.62 255 SER A N 1
ATOM 1988 C CA . SER A 1 255 ? -31.976 -55.253 69.459 1.00 82.62 255 SER A CA 1
ATOM 1989 C C . SER A 1 255 ? -32.495 -56.566 68.861 1.00 82.62 255 SER A C 1
ATOM 1991 O O . SER A 1 255 ? -32.779 -57.515 69.593 1.00 82.62 255 SER A O 1
ATOM 1993 N N . THR A 1 256 ? -32.568 -56.650 67.529 1.00 82.38 256 THR A N 1
ATOM 1994 C CA . THR A 1 256 ? -33.012 -57.850 66.810 1.00 82.38 256 THR A CA 1
ATOM 1995 C C . THR A 1 256 ? -31.995 -58.979 66.964 1.00 82.38 256 THR A C 1
ATOM 1997 O O . THR A 1 256 ? -32.372 -60.110 67.265 1.00 82.38 256 THR A O 1
ATOM 2000 N N . HIS A 1 257 ? -30.701 -58.668 66.843 1.00 76.19 257 HIS A N 1
ATOM 2001 C CA . HIS A 1 257 ? -29.628 -59.651 67.000 1.00 76.19 257 HIS A CA 1
ATOM 2002 C C . HIS A 1 257 ? -29.509 -60.166 68.444 1.00 76.19 257 HIS A C 1
ATOM 2004 O O . HIS A 1 257 ? -29.311 -61.355 68.669 1.00 76.19 257 HIS A O 1
ATOM 2010 N N . SER A 1 258 ? -29.717 -59.293 69.435 1.00 72.50 258 SER A N 1
ATOM 2011 C CA . SER A 1 258 ? -29.695 -59.662 70.861 1.00 72.50 258 SER A CA 1
ATOM 2012 C C . SER A 1 258 ? -30.834 -60.612 71.250 1.00 72.50 258 SER A C 1
ATOM 2014 O O . SER A 1 258 ? -30.655 -61.467 72.112 1.00 72.50 258 SER A O 1
ATOM 2016 N N . LYS A 1 259 ? -32.008 -60.483 70.613 1.00 74.06 259 LYS A N 1
ATOM 2017 C CA . LYS A 1 259 ? -33.133 -61.414 70.802 1.00 74.06 259 LYS A CA 1
ATOM 2018 C C . LYS A 1 259 ? -32.841 -62.791 70.202 1.00 74.06 259 LYS A C 1
ATOM 2020 O O . LYS A 1 259 ? -33.179 -63.787 70.816 1.00 74.06 259 LYS A O 1
ATOM 2025 N N . GLN A 1 260 ? -32.161 -62.846 69.056 1.00 68.38 260 GLN A N 1
ATOM 2026 C CA . GLN A 1 260 ? -31.803 -64.104 68.384 1.00 68.38 260 GLN A CA 1
ATOM 2027 C C . GLN A 1 260 ? -30.712 -64.922 69.098 1.00 68.38 260 GLN A C 1
ATOM 2029 O O . GLN A 1 260 ? -30.534 -66.085 68.764 1.00 68.38 260 GLN A O 1
ATOM 2034 N N . LEU A 1 261 ? -29.962 -64.332 70.036 1.00 62.41 261 LEU A N 1
ATOM 2035 C CA . LEU A 1 261 ? -28.892 -65.009 70.787 1.00 62.41 261 LEU A CA 1
ATOM 2036 C C . LEU A 1 261 ? -29.342 -65.560 72.154 1.00 62.41 261 LEU A C 1
ATOM 2038 O O . LEU A 1 261 ? -28.563 -66.257 72.800 1.00 62.41 261 LEU A O 1
ATOM 2042 N N . ASN A 1 262 ? -30.559 -65.232 72.604 1.00 56.75 262 ASN A N 1
ATOM 2043 C CA . ASN A 1 262 ? -31.10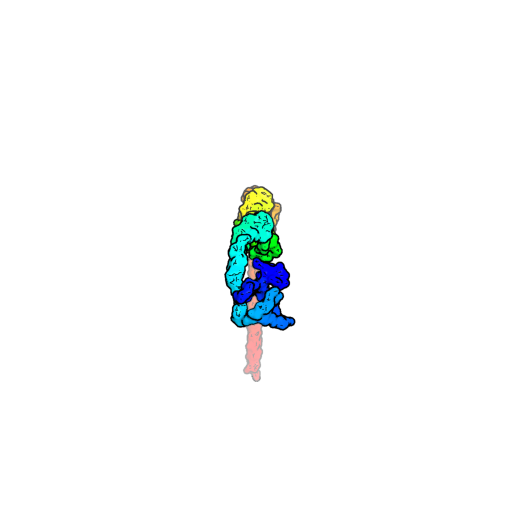9 -65.632 73.908 1.00 56.75 262 ASN A CA 1
ATOM 2044 C C . ASN A 1 262 ? -32.240 -66.681 73.815 1.00 56.75 262 ASN A C 1
ATOM 2046 O O . ASN A 1 262 ? -32.792 -67.042 74.855 1.00 56.75 262 ASN A O 1
ATOM 2050 N N . ASP A 1 263 ? -32.550 -67.160 72.606 1.00 47.44 263 ASP A N 1
ATOM 2051 C CA . ASP A 1 263 ? -33.430 -68.303 72.304 1.00 47.44 263 ASP A CA 1
ATOM 2052 C C . ASP A 1 263 ? -32.587 -69.486 71.790 1.00 47.44 263 ASP A C 1
ATOM 2054 O O . ASP A 1 263 ? -32.936 -70.650 72.100 1.00 47.44 263 ASP A O 1
#

pLDDT: mean 90.04, std 7.97, range [47.44, 98.06]

InterPro do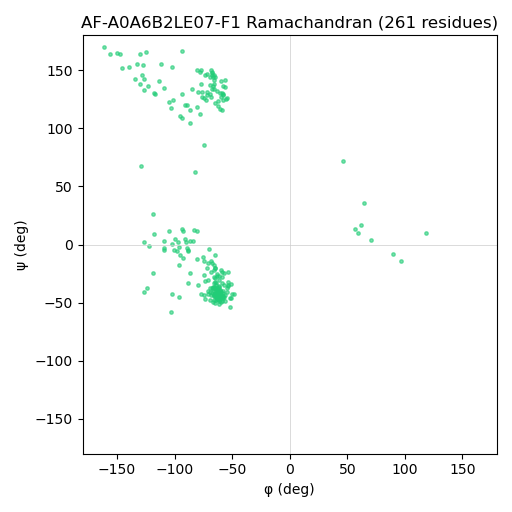mains:
  IPR001293 Zinc finger, TRAF-type [PF02176] (86-128)
  IPR001293 Zinc finger, TRAF-type [PF02176] (139-198)
  IPR001293 Zinc finger, TRAF-type [PS50145] (86-127)
  IPR001293 Zinc finger, TRAF-type [PS50145] (139-186)
  IPR001841 Zinc finger, RING-type [PS50089] (3-42)
  IPR001841 Zinc finger, RING-type [SM00184] (3-42)
  IPR013083 Zinc finger, RING/FYVE/PHD-type [G3DSA:3.30.40.10] (1-58)
  IPR013083 Zinc finger, RING/FYVE/PHD-type [G3DSA:3.30.40.10] (59-116)
  IPR013083 Zinc finger, RING/FYVE/PHD-type [G3DSA:3.30.40.10] (117-177)
  IPR017907 Zinc finger, RING-type, conserved site [PS00518] (19-28)
  IPR018957 Zinc finger, C3HC4 RING-type [PF00097] (3-41)

Nearest PDB structures (foldseek):
  3hcs-assembly1_A  TM=7.231E-01  e=3.112E-13  Homo sapiens
  5vo0-assembly1_D  TM=7.690E-01  e=1.947E-11  Danio rerio
  7l3l-assembly2_C  TM=6.324E-01  e=7.750E-10  Homo sapiens
  7l3l-assembly1_A  TM=6.459E-01  e=3.212E-09  Homo sapiens
  3lrq-assembly2_B  TM=8.264E-01  e=5.834E-03  Homo sapiens

Radius of gyration: 53.63 Å; Cα contacts (8 Å, |Δi|>4): 294; chains: 1; bounding box: 84×87×143 Å

Foldseek 3Di:
DAAPQPRHDAAQWKAFPPPGHIHHCCRQPPPPDDHDQADPPPRHGGDPVPIHRPVVVVVVQQQDWDAQPLPPVGRDIGGNVCNVVCQVVPQQDWADDPLPQGDTDRNVPCCCQPPNPQSHWDADPFPRDIDGNVCNVVCQVVPQRHWDAQPQPPGRDTGGNVCNVVCLPPPFQRNKDDQPCVVLPDRDIGGNVCNVVVCVVCVVVVVVSVVVVVVVVVVVVVVVVVVVVVVVVVVVVVVVVVVVVVVVVVVVVVVVVVVVVVD

Solvent-accessible surface area (backbone atoms only — not comparable to full-atom values): 15121 Å² total; per-residue (Å²): 123,52,12,81,80,79,69,41,72,51,51,67,38,29,34,42,78,91,82,63,53,44,27,22,41,62,76,57,54,42,94,89,56,89,65,68,59,35,40,95,86,78,62,50,74,53,58,72,94,67,50,46,72,36,61,65,60,51,50,54,57,35,62,36,73,41,72,43,88,52,48,82,83,35,80,56,68,42,34,50,71,53,48,70,64,46,58,78,69,37,49,67,38,78,39,69,46,92,66,69,71,79,51,69,44,42,57,66,52,51,56,43,73,77,73,63,39,50,56,34,78,39,67,40,93,58,70,67,47,79,35,37,50,68,47,41,69,64,45,61,79,69,37,51,48,32,77,36,70,49,87,46,76,92,41,86,52,72,37,34,49,68,48,43,64,53,39,52,76,76,63,39,46,50,36,73,39,70,41,93,49,35,91,78,70,43,90,52,65,41,30,50,72,47,43,66,58,52,48,62,81,39,39,71,60,54,48,52,49,52,50,49,53,52,52,53,50,50,51,52,51,52,53,50,49,52,52,50,50,52,51,50,53,51,50,54,49,50,51,52,51,52,48,52,54,49,52,50,52,49,52,54,52,53,55,55,54,58,54,68,74,77,112

Organism: NCBI:txid1963864

Mean predicted aligned error: 13.66 Å

Secondary structure (DSSP, 8-state):
-B-TTT-SBPSSEEE-TTT--EEEHHHHS-TTSPPPSB-TTT--B--GGG-EE-HHHHHHHHT-EEE-TTTTT---EEEGGGHHHHHHH-TTSEEEPTT--S-EEETT-HHIIIII-TTSEEE-TTT--EEEHHHHHHHHHH-TTSEEE--STT---EEETTTHHHIIIII-TT-EEE-TTGGGT---EEEGGGHHHHHHHTHHHHHHHHHHHHHHHHHHHHHHHHHHHHHHHHHHHHHHHHHHHHHHHHHHHHHHHHHHT--